Protein AF-0000000082584824 (afdb_homodimer)

Organism: NCBI:txid2716538

Foldseek 3Di:
DDDDDDFDADDDPHGQGGPVLLQQQVLCAVPVASQRSQVVVPHHSVVSVVNQVRNCVVVVHHQWDWADDDPVHIHIHGDPVNVVVSVVVVVVVVVVVVVVVVVCCVPPVD/DDDDDDFDADDDPHGQGGPVLLQQQVLCAVPVASQRSCVVVPHHSVVSVVNQVRNCVVVVHHQWDWADDDPVHIHIHGDPVNVVVSVVVVVVVVVVVVVVVVVCCVPPVD

Secondary structure (DSSP, 8-state):
--EEEEEEEEESSSEEE-HHHHHHHHHHHHHS-HHHHHHHTT--HHHHHHHHHHHHHHHTS--EEEE--STT--EEEE-HHHHHHHHHHHHHHHHHHHHHHHHHHHHH--/--EEEEEEEEESSSEEE-HHHHHHHHHHHHHS-HHHHHHHTT--HHHHHHHHHHHHHHHTS--EEEE--STT--EEEE-HHHHHHHHHHHHHHHHHHHHHHHHHHHHH--

Nearest PDB structures (foldseek):
  1b9m-assembly1_A  TM=8.641E-01  e=5.164E-06  Escherichia coli
  1o7l-assembly2_C  TM=8.681E-01  e=8.263E-05  Escherichia coli
  1b9m-assembly1_B  TM=8.322E-01  e=6.778E-05  Escherichia coli
  1o7l-assembly1_A  TM=8.209E-01  e=1.497E-04  Escherichia coli
  1b9n-assembly1_B  TM=7.858E-01  e=2.711E-04  Escherichia coli

Solvent-accessible surface area (backbone atoms only — not comparable to full-atom values): 11795 Å² total; per-residue (Å²): 115,84,36,83,46,71,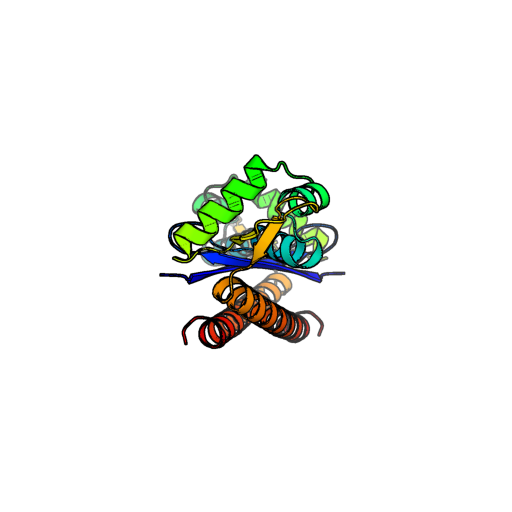48,66,34,34,26,54,101,47,88,38,46,37,64,66,57,50,50,41,53,52,30,15,63,74,63,40,18,54,59,58,22,18,52,75,70,70,44,48,53,67,57,46,48,49,53,49,51,51,27,16,61,69,72,68,49,66,42,64,41,80,37,85,32,72,94,82,46,60,34,30,37,64,30,73,67,33,50,53,47,51,51,40,50,51,53,41,50,53,51,39,50,51,49,44,51,52,43,44,45,68,62,67,62,110,115,83,37,84,45,70,50,66,33,34,25,52,100,46,86,40,45,38,66,65,58,50,51,41,52,52,29,15,65,74,64,39,19,55,58,58,22,18,53,77,71,71,43,49,52,66,58,46,49,50,52,49,50,53,28,16,62,67,73,69,49,65,41,64,42,78,37,84,33,72,95,81,49,59,34,30,40,64,27,72,66,33,51,52,47,52,52,40,49,51,53,39,49,53,51,40,52,53,49,44,51,52,43,45,45,67,62,68,62,108

InterPro domains:
  IPR000847 LysR, HTH, N-terminal domain [PF00126] (25-83)
  IPR036388 Winged helix-like DNA-binding domain superfamily [G3DSA:1.10.10.10] (1-110)
  IPR036390 Winged helix DNA-binding domain superfamily [SSF46785] (3-102)
  IPR051815 Molybdate-responsive transcriptional regulator [PTHR30432] (2-102)

Sequence (220 aa):
MLKLKYKIWLQDDGRTFGKGVYNLLVGVKKKGSLSEAAKDMGMSYNKAHNLIKNAGKRLGFELLVSKSGGNKGGGSVLTEKAEDFIKNYDEFLQECDKCLQNAFLKYFKNMLKLKYKIWLQDDGRTFGKGVYNLLVGVKKKGSLSEAAKDMGMSYNKAHNLIKNAGKRLGFELLVSKSGGNKGGGSVLTEKAEDFIKNYDEFLQECDKCLQNAFLKYFKN

Radius of gyration: 22.64 Å; Cα contacts (8 Å, |Δi|>4): 299; chains: 2; bounding box: 35×72×51 Å

pLDDT: mean 91.95, std 9.44, range [56.66, 98.06]

Structure (mmCIF, N/CA/C/O backbone):
data_AF-0000000082584824-model_v1
#
loop_
_entity.id
_entity.type
_entity.pdbx_description
1 polymer 'LysR family transcriptional regulator'
#
loop_
_atom_site.group_PDB
_atom_site.id
_atom_site.type_symbol
_atom_site.label_atom_id
_atom_site.label_alt_id
_atom_site.label_comp_id
_atom_site.label_asym_id
_atom_site.label_entity_id
_atom_site.label_seq_id
_atom_site.pdbx_PDB_ins_code
_atom_site.Cartn_x
_atom_site.Cartn_y
_atom_site.Cartn_z
_atom_site.occupancy
_atom_site.B_iso_or_equiv
_atom_site.auth_seq_id
_atom_site.auth_comp_id
_atom_site.auth_asym_id
_atom_site.auth_atom_id
_atom_site.pdbx_PDB_model_num
ATOM 1 N N . MET A 1 1 ? -7.141 15.469 -10.234 1 77.62 1 MET A N 1
ATOM 2 C CA . MET A 1 1 ? -8.078 15 -9.227 1 77.62 1 MET A CA 1
ATOM 3 C C . MET A 1 1 ? -7.422 13.984 -8.297 1 77.62 1 MET A C 1
ATOM 5 O O . MET A 1 1 ? -6.586 13.188 -8.742 1 77.62 1 MET A O 1
ATOM 9 N N . LEU A 1 2 ? -7.66 14.094 -6.906 1 84.69 2 LEU A N 1
ATOM 10 C CA . LEU A 1 2 ? -7.051 13.227 -5.91 1 84.69 2 LEU A CA 1
ATOM 11 C C . LEU A 1 2 ? -7.59 11.805 -6.031 1 84.69 2 LEU A C 1
ATOM 13 O O . LEU A 1 2 ? -8.797 11.602 -6.148 1 84.69 2 LEU A O 1
ATOM 17 N N . LYS A 1 3 ? -6.691 10.93 -6.254 1 90.5 3 LYS A N 1
ATOM 18 C CA . LYS A 1 3 ? -7.055 9.523 -6.34 1 90.5 3 LYS A CA 1
ATOM 19 C C . LYS A 1 3 ? -6.359 8.711 -5.25 1 90.5 3 LYS A C 1
ATOM 21 O O . LYS A 1 3 ? -5.371 9.156 -4.668 1 90.5 3 LYS A O 1
ATOM 26 N N . LEU A 1 4 ? -6.926 7.574 -4.969 1 93.19 4 LEU A N 1
ATOM 27 C CA . LEU A 1 4 ? -6.359 6.66 -3.98 1 93.19 4 LEU A CA 1
ATOM 28 C C . LEU A 1 4 ? -5.418 5.66 -4.645 1 93.19 4 LEU A C 1
ATOM 30 O O . LEU A 1 4 ? -5.75 5.082 -5.68 1 93.19 4 LEU A O 1
ATOM 34 N N . LYS A 1 5 ? -4.305 5.582 -4.168 1 94.25 5 LYS A N 1
ATOM 35 C CA . LYS A 1 5 ? -3.373 4.523 -4.551 1 94.25 5 LYS A CA 1
ATOM 36 C C . LYS A 1 5 ? -2.973 3.68 -3.342 1 94.25 5 LYS A C 1
ATOM 38 O O . LYS A 1 5 ? -2.998 4.16 -2.207 1 94.25 5 LYS A O 1
ATOM 43 N N . TYR A 1 6 ? -2.715 2.418 -3.676 1 95.19 6 TYR A N 1
ATOM 44 C CA . TYR A 1 6 ? -2.332 1.559 -2.561 1 95.19 6 TYR A CA 1
ATOM 45 C C . TYR A 1 6 ? -1.519 0.365 -3.047 1 95.19 6 TYR A C 1
ATOM 47 O O . TYR A 1 6 ? -1.584 -0.002 -4.223 1 95.19 6 TYR A O 1
ATOM 55 N N . LYS A 1 7 ? -0.752 -0.183 -2.184 1 94.81 7 LYS A N 1
ATOM 56 C CA . LYS A 1 7 ? -0.043 -1.445 -2.375 1 94.81 7 LYS A CA 1
ATOM 57 C C . LYS A 1 7 ? -0.294 -2.396 -1.208 1 94.81 7 LYS A C 1
ATOM 59 O O . LYS A 1 7 ? -0.287 -1.981 -0.048 1 94.81 7 LYS A O 1
ATOM 64 N N . ILE A 1 8 ? -0.531 -3.689 -1.552 1 95.38 8 ILE A N 1
ATOM 65 C CA . ILE A 1 8 ? -0.797 -4.715 -0.548 1 95.38 8 ILE A CA 1
ATOM 66 C C . ILE A 1 8 ? 0.092 -5.93 -0.804 1 95.38 8 ILE A C 1
ATOM 68 O O . ILE A 1 8 ? 0.233 -6.375 -1.945 1 95.38 8 ILE A O 1
ATOM 72 N N . TRP A 1 9 ? 0.661 -6.484 0.248 1 93.88 9 TRP A N 1
ATOM 73 C CA . TRP A 1 9 ? 1.457 -7.699 0.127 1 93.88 9 TRP A CA 1
ATOM 74 C C . TRP A 1 9 ? 1.393 -8.523 1.408 1 93.88 9 TRP A C 1
ATOM 76 O O . TRP A 1 9 ? 0.939 -8.031 2.445 1 93.88 9 TRP A O 1
ATOM 86 N N . LEU A 1 10 ? 1.661 -9.727 1.246 1 94.12 10 LEU A N 1
ATOM 87 C CA . LEU A 1 10 ? 1.75 -10.609 2.402 1 94.12 10 LEU A CA 1
ATOM 88 C C . LEU A 1 10 ? 3.193 -10.742 2.875 1 94.12 10 LEU A C 1
ATOM 90 O O . LEU A 1 10 ? 4.109 -10.844 2.057 1 94.12 10 LEU A O 1
ATOM 94 N N . GLN A 1 11 ? 3.303 -10.727 4.258 1 90.81 11 GLN A N 1
ATOM 95 C CA . GLN A 1 11 ? 4.664 -10.688 4.777 1 90.81 11 GLN A CA 1
ATOM 96 C C . GLN A 1 11 ? 4.852 -11.703 5.906 1 90.81 11 GLN A C 1
ATOM 98 O O . GLN A 1 11 ? 3.992 -11.828 6.781 1 90.81 11 GLN A O 1
ATOM 103 N N . ASP A 1 12 ? 5.898 -12.383 5.832 1 85 12 ASP A N 1
ATOM 104 C CA . ASP A 1 12 ? 6.391 -13.141 6.977 1 85 12 ASP A CA 1
ATOM 105 C C . ASP A 1 12 ? 7.555 -12.422 7.656 1 85 12 ASP A C 1
ATOM 107 O O . ASP A 1 12 ? 7.391 -11.312 8.172 1 85 12 ASP A O 1
ATOM 111 N N . ASP A 1 13 ? 8.836 -12.859 7.484 1 80.38 13 ASP A N 1
ATOM 112 C CA . ASP A 1 13 ? 10.008 -12.133 7.961 1 80.38 13 ASP A CA 1
ATOM 113 C C . ASP A 1 13 ? 10.508 -11.148 6.91 1 80.38 13 ASP A C 1
ATOM 115 O O . ASP A 1 13 ? 11.414 -10.352 7.18 1 80.38 13 ASP A O 1
ATOM 119 N N . GLY A 1 14 ? 9.891 -11.148 5.797 1 79.75 14 GLY A N 1
ATOM 120 C CA . GLY A 1 14 ? 10.094 -10.328 4.613 1 79.75 14 GLY A CA 1
ATOM 121 C C . GLY A 1 14 ? 8.938 -10.391 3.639 1 79.75 14 GLY A C 1
ATOM 122 O O . GLY A 1 14 ? 7.965 -11.117 3.863 1 79.75 14 GLY A O 1
ATOM 123 N N . ARG A 1 15 ? 9.008 -9.641 2.607 1 79.94 15 ARG A N 1
ATOM 124 C CA . ARG A 1 15 ? 7.945 -9.695 1.612 1 79.94 15 ARG A CA 1
ATOM 125 C C . ARG A 1 15 ? 7.828 -11.102 1.019 1 79.94 15 ARG A C 1
ATOM 127 O O . ARG A 1 15 ? 8.797 -11.633 0.472 1 79.94 15 ARG A O 1
ATOM 134 N N . THR A 1 16 ? 6.801 -11.641 1.254 1 88.81 16 THR A N 1
ATOM 135 C CA . THR A 1 16 ? 6.633 -13.039 0.885 1 88.81 16 THR A CA 1
ATOM 136 C C . THR A 1 16 ? 5.863 -13.164 -0.426 1 88.81 16 THR A C 1
ATOM 138 O O . THR A 1 16 ? 6.242 -13.945 -1.305 1 88.81 16 THR A O 1
ATOM 141 N N . PHE A 1 17 ? 4.82 -12.406 -0.543 1 93.81 17 PHE A N 1
ATOM 142 C CA . PHE A 1 17 ? 3.939 -12.57 -1.691 1 93.81 17 PHE A CA 1
ATOM 143 C C . PHE A 1 17 ? 3.242 -11.266 -2.035 1 93.81 17 PHE A C 1
ATOM 145 O O . PHE A 1 17 ? 2.383 -10.797 -1.284 1 93.81 17 PHE A O 1
ATOM 152 N N . G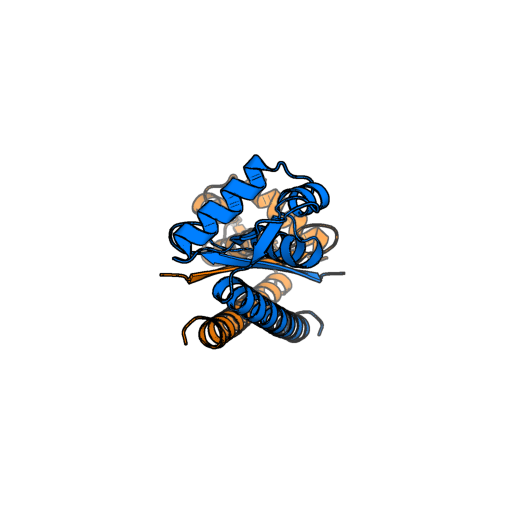LY A 1 18 ? 3.559 -10.727 -3.104 1 94.44 18 GLY A N 1
ATOM 153 C CA . GLY A 1 18 ? 2.963 -9.492 -3.582 1 94.44 18 GLY A CA 1
ATOM 154 C C . GLY A 1 18 ? 2.512 -9.562 -5.027 1 94.44 18 GLY A C 1
ATOM 155 O O . GLY A 1 18 ? 2.248 -10.648 -5.547 1 94.44 18 GLY A O 1
ATOM 156 N N . LYS A 1 19 ? 2.354 -8.445 -5.664 1 94.38 19 LYS A N 1
ATOM 157 C CA . LYS A 1 19 ? 1.843 -8.367 -7.031 1 94.38 19 LYS A CA 1
ATOM 158 C C . LYS A 1 19 ? 2.805 -9.023 -8.016 1 94.38 19 LYS A C 1
ATOM 160 O O . LYS A 1 19 ? 2.375 -9.617 -9.008 1 94.38 19 LYS A O 1
ATOM 165 N N . GLY A 1 20 ? 4.09 -8.914 -7.672 1 95.94 20 GLY A N 1
ATOM 166 C CA . GLY A 1 20 ? 5.082 -9.492 -8.562 1 95.94 20 GLY A CA 1
ATOM 167 C C . GLY A 1 20 ? 4.988 -11 -8.672 1 95.94 20 GLY A C 1
ATOM 168 O O . GLY A 1 20 ? 4.922 -11.547 -9.781 1 95.94 20 GLY A O 1
ATOM 169 N N . VAL A 1 21 ? 5.016 -11.594 -7.586 1 97.06 21 VAL A N 1
ATOM 170 C CA . VAL A 1 21 ? 4.918 -13.055 -7.559 1 97.06 21 VAL A CA 1
ATOM 171 C C . VAL A 1 21 ? 3.566 -13.492 -8.117 1 97.06 21 VAL A C 1
ATOM 173 O O . VAL A 1 21 ? 3.486 -14.445 -8.891 1 97.06 21 VAL A O 1
ATOM 176 N N . TYR A 1 22 ? 2.559 -12.812 -7.711 1 97.56 22 TYR A N 1
ATOM 177 C CA . TYR A 1 22 ? 1.221 -13.102 -8.211 1 97.56 22 TYR A CA 1
ATOM 178 C C . TYR A 1 22 ? 1.184 -13.039 -9.734 1 97.56 22 TYR A C 1
ATOM 180 O O . TYR A 1 22 ? 0.714 -13.969 -10.391 1 97.56 22 TYR A O 1
ATOM 188 N N . ASN A 1 23 ? 1.718 -11.969 -10.312 1 97.56 23 ASN A N 1
ATOM 189 C CA . ASN A 1 23 ? 1.709 -11.781 -11.758 1 97.56 23 ASN A CA 1
ATOM 190 C C . ASN A 1 23 ? 2.52 -12.859 -12.469 1 97.56 23 ASN A C 1
ATOM 192 O O . ASN A 1 23 ? 2.152 -13.305 -13.555 1 97.56 23 ASN A O 1
ATOM 196 N N . LEU A 1 24 ? 3.535 -13.211 -11.805 1 97.62 24 LEU A N 1
ATOM 197 C CA . LEU A 1 24 ? 4.363 -14.266 -12.375 1 97.62 24 LEU A CA 1
ATOM 198 C C . LEU A 1 24 ? 3.602 -15.578 -12.438 1 97.62 24 LEU A C 1
ATOM 200 O O . LEU A 1 24 ? 3.611 -16.266 -13.469 1 97.62 24 LEU A O 1
ATOM 204 N N . LEU A 1 25 ? 2.961 -15.914 -11.383 1 98.06 25 LEU A N 1
ATOM 205 C CA . LEU A 1 25 ? 2.199 -17.156 -11.328 1 98.06 25 LEU A CA 1
ATOM 206 C C . LEU A 1 25 ? 1.053 -17.141 -12.328 1 98.06 25 LEU A C 1
ATOM 208 O O . LEU A 1 25 ? 0.797 -18.141 -13.008 1 98.06 25 LEU A O 1
ATOM 212 N N . VAL A 1 26 ? 0.417 -16.062 -12.461 1 97.81 26 VAL A N 1
ATOM 213 C CA . VAL A 1 26 ? -0.656 -15.914 -13.438 1 97.81 26 VAL A CA 1
ATOM 214 C C . VAL A 1 26 ? -0.093 -16.078 -14.852 1 97.81 26 VAL A C 1
ATOM 216 O O . VAL A 1 26 ? -0.706 -16.719 -15.703 1 97.81 26 VAL A O 1
ATOM 219 N N . GLY A 1 27 ? 1.067 -15.461 -15.062 1 97.44 27 GLY A N 1
ATOM 220 C CA . GLY A 1 27 ? 1.74 -15.602 -16.344 1 97.44 27 GLY A CA 1
ATOM 221 C C . GLY A 1 27 ? 2.074 -17.047 -16.688 1 97.44 27 GLY A C 1
ATOM 222 O O . GLY A 1 27 ? 1.888 -17.469 -17.828 1 97.44 27 GLY A O 1
ATOM 223 N N . VAL A 1 28 ? 2.551 -17.75 -15.727 1 97.19 28 VAL A N 1
ATOM 224 C CA . VAL A 1 28 ? 2.881 -19.156 -15.938 1 97.19 28 VAL A CA 1
ATOM 225 C C . VAL A 1 28 ? 1.612 -19.938 -16.266 1 97.19 28 VAL A C 1
ATOM 227 O O . VAL A 1 28 ? 1.622 -20.797 -17.156 1 97.19 28 VAL A O 1
ATOM 230 N N . LYS A 1 29 ? 0.615 -19.609 -15.531 1 95.69 29 LYS A N 1
ATOM 231 C CA . LYS A 1 29 ? -0.659 -20.281 -15.789 1 95.69 29 LYS A CA 1
ATOM 232 C C . LYS A 1 29 ? -1.125 -20.047 -17.219 1 95.69 29 LYS A C 1
ATOM 234 O O . LYS A 1 29 ? -1.626 -20.969 -17.875 1 95.69 29 LYS A O 1
ATOM 239 N N . LYS A 1 30 ? -0.938 -18.922 -17.734 1 95.56 30 LYS A N 1
ATOM 240 C CA . LYS A 1 30 ? -1.393 -18.516 -19.062 1 95.56 30 LYS A CA 1
ATOM 241 C C . LYS A 1 30 ? -0.459 -19.047 -20.141 1 95.56 30 LYS A C 1
ATOM 243 O O . LYS A 1 30 ? -0.915 -19.5 -21.188 1 95.56 30 LYS A O 1
ATOM 248 N N . LYS A 1 31 ? 0.87 -19.016 -19.859 1 94.44 31 LYS A N 1
ATOM 249 C CA . LYS A 1 31 ? 1.863 -19.281 -20.891 1 94.44 31 LYS A CA 1
ATOM 250 C C . LYS A 1 31 ? 2.369 -20.719 -20.812 1 94.44 31 LYS A C 1
ATOM 252 O O . LYS A 1 31 ? 2.973 -21.219 -21.766 1 94.44 31 LYS A O 1
ATOM 257 N N . GLY A 1 32 ? 2.24 -21.297 -19.719 1 92.5 32 GLY A N 1
ATOM 258 C CA . GLY A 1 32 ? 2.705 -22.656 -19.516 1 92.5 32 GLY A CA 1
ATOM 259 C C . GLY A 1 32 ? 4.211 -22.766 -19.344 1 92.5 32 GLY A C 1
ATOM 260 O O . GLY A 1 32 ? 4.785 -23.844 -19.469 1 92.5 32 GLY A O 1
ATOM 261 N N . SER A 1 33 ? 4.816 -21.594 -19.141 1 93.94 33 SER A N 1
ATOM 262 C CA . SER A 1 33 ? 6.27 -21.547 -19.062 1 93.94 33 SER A CA 1
ATOM 263 C C . SER A 1 33 ? 6.73 -20.391 -18.172 1 93.94 33 SER A C 1
ATOM 265 O O . SER A 1 33 ? 6.285 -19.266 -18.344 1 93.94 33 SER A O 1
ATOM 267 N N . LEU A 1 34 ? 7.633 -20.75 -17.203 1 95.81 34 LEU A N 1
ATOM 268 C CA . LEU A 1 34 ? 8.203 -19.703 -16.359 1 95.81 34 LEU A CA 1
ATOM 269 C C . LEU A 1 34 ? 9.039 -18.734 -17.188 1 95.81 34 LEU A C 1
ATOM 271 O O . LEU A 1 34 ? 9.016 -17.531 -16.953 1 95.81 34 LEU A O 1
ATOM 275 N N . SER A 1 35 ? 9.734 -19.312 -18.172 1 95.12 35 SER A N 1
ATOM 276 C CA . SER A 1 35 ? 10.578 -18.484 -19.031 1 95.12 35 SER A CA 1
ATOM 277 C C . SER A 1 35 ? 9.758 -17.469 -19.812 1 95.12 35 SER A C 1
ATOM 279 O O . SER A 1 35 ? 10.117 -16.297 -19.875 1 95.12 35 SER A O 1
ATOM 281 N N . GLU A 1 36 ? 8.711 -17.891 -20.297 1 95.88 36 GLU A N 1
ATOM 282 C CA . GLU A 1 36 ? 7.852 -17 -21.078 1 95.88 36 GLU A CA 1
ATOM 283 C C . GLU A 1 36 ? 7.172 -15.961 -20.172 1 95.88 36 GLU A C 1
ATOM 285 O O . GLU A 1 36 ? 7.031 -14.797 -20.562 1 95.88 36 GLU A O 1
ATOM 290 N N . ALA A 1 37 ? 6.746 -16.391 -19.016 1 97.38 37 ALA A N 1
ATOM 291 C CA . ALA A 1 37 ? 6.145 -15.469 -18.062 1 97.38 37 ALA A CA 1
ATOM 292 C C . ALA A 1 37 ? 7.133 -14.383 -17.641 1 97.38 37 ALA A C 1
ATOM 294 O O . ALA A 1 37 ? 6.777 -13.203 -17.578 1 97.38 37 ALA A O 1
ATOM 295 N N . ALA A 1 38 ? 8.32 -14.758 -17.375 1 97.69 38 ALA A N 1
ATOM 296 C CA . ALA A 1 38 ? 9.375 -13.828 -17 1 97.69 38 ALA A CA 1
ATOM 297 C C . ALA A 1 38 ? 9.625 -12.805 -18.109 1 97.69 38 ALA A C 1
ATOM 299 O O . ALA A 1 38 ? 9.688 -11.602 -17.844 1 97.69 38 ALA A O 1
ATOM 300 N N . LYS A 1 39 ? 9.664 -13.266 -19.312 1 97.31 39 LYS A N 1
ATOM 301 C CA . LYS A 1 39 ? 9.883 -12.406 -20.469 1 97.31 39 LYS A CA 1
ATOM 302 C C . LYS A 1 39 ? 8.773 -11.375 -20.609 1 97.31 39 LYS A C 1
ATOM 304 O O . LYS A 1 39 ? 9.039 -10.195 -20.859 1 97.31 39 LYS A O 1
ATOM 309 N N . ASP A 1 40 ? 7.609 -11.844 -20.453 1 96.75 40 ASP A N 1
ATOM 310 C CA . ASP A 1 40 ? 6.453 -10.961 -20.578 1 96.75 40 ASP A CA 1
ATOM 311 C C . ASP A 1 40 ? 6.504 -9.844 -19.531 1 96.75 40 ASP A C 1
ATOM 313 O O . ASP A 1 40 ? 6.004 -8.742 -19.781 1 96.75 40 ASP A O 1
ATOM 317 N N . MET A 1 41 ? 7.113 -10.109 -18.406 1 97.38 41 MET A N 1
ATOM 318 C CA . MET A 1 41 ? 7.199 -9.125 -17.328 1 97.38 41 MET A CA 1
ATOM 319 C C . MET A 1 41 ? 8.516 -8.359 -17.391 1 97.38 41 MET A C 1
ATOM 321 O O . MET A 1 41 ? 8.812 -7.547 -16.516 1 97.38 41 MET A O 1
ATOM 325 N N . GLY A 1 42 ? 9.32 -8.68 -18.219 1 97.69 42 GLY A N 1
ATOM 326 C CA . GLY A 1 42 ? 10.57 -7.961 -18.422 1 97.69 42 GLY A CA 1
ATOM 327 C C . GLY A 1 42 ? 11.641 -8.344 -17.422 1 97.69 42 GLY A C 1
ATOM 328 O O . GLY A 1 42 ? 12.461 -7.504 -17.031 1 97.69 42 GLY A O 1
ATOM 329 N N . MET A 1 43 ? 11.633 -9.523 -16.969 1 97.31 43 MET A N 1
ATOM 330 C CA . MET A 1 43 ? 12.664 -9.969 -16.031 1 97.31 43 MET A CA 1
ATOM 331 C C . MET A 1 43 ? 13.359 -11.219 -16.531 1 97.31 43 MET A C 1
ATOM 333 O O . MET A 1 43 ? 12.859 -11.898 -17.438 1 97.31 43 MET A O 1
ATOM 337 N N . SER A 1 44 ? 14.461 -11.453 -15.938 1 97.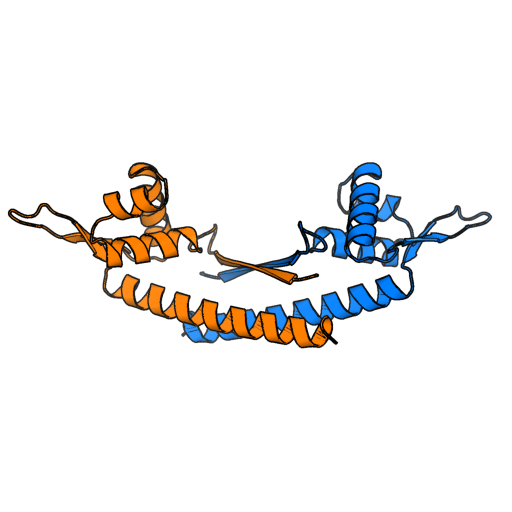88 44 SER A N 1
ATOM 338 C CA . SER A 1 44 ? 15.227 -12.641 -16.297 1 97.88 44 SER A CA 1
ATOM 339 C C . SER A 1 44 ? 14.625 -13.898 -15.695 1 97.88 44 SER A C 1
ATOM 341 O O . SER A 1 44 ? 13.914 -13.836 -14.695 1 97.88 44 SER A O 1
ATOM 343 N N . TYR A 1 45 ? 14.984 -15.023 -16.375 1 97 45 TYR A N 1
ATOM 344 C CA . TYR A 1 45 ? 14.562 -16.297 -15.828 1 97 45 TYR A CA 1
ATOM 345 C C . TYR A 1 45 ? 15.086 -16.484 -14.406 1 97 45 TYR A C 1
ATOM 347 O O . TYR A 1 45 ? 14.367 -16.953 -13.523 1 97 45 TYR A O 1
ATOM 355 N N . ASN A 1 46 ? 16.344 -16.125 -14.211 1 97.75 46 ASN A N 1
ATOM 356 C CA . ASN A 1 46 ? 16.953 -16.281 -12.898 1 97.75 46 ASN A CA 1
ATOM 357 C C . ASN A 1 46 ? 16.203 -15.5 -11.828 1 97.75 46 ASN A C 1
ATOM 359 O O . ASN A 1 46 ? 15.93 -16.016 -10.742 1 97.75 46 ASN A O 1
ATOM 363 N N . LYS A 1 47 ? 15.898 -14.281 -12.148 1 97.69 47 LYS A N 1
ATOM 364 C CA . LYS A 1 47 ? 15.141 -13.461 -11.211 1 97.69 47 LYS A CA 1
ATOM 365 C C . LYS A 1 47 ? 13.773 -14.07 -10.914 1 97.69 47 LYS A C 1
ATOM 367 O O . LYS A 1 47 ? 13.367 -14.18 -9.758 1 97.69 47 LYS A O 1
ATOM 372 N N . ALA A 1 48 ? 13.117 -14.445 -11.945 1 97.62 48 ALA A N 1
ATOM 373 C CA . ALA A 1 48 ? 11.805 -15.07 -11.797 1 97.62 48 ALA A CA 1
ATOM 374 C C . ALA A 1 48 ? 11.898 -16.359 -10.977 1 97.62 48 ALA A C 1
ATOM 376 O O . ALA A 1 48 ? 11.078 -16.578 -10.078 1 97.62 48 ALA A O 1
ATOM 377 N N . HIS A 1 49 ? 12.82 -17.125 -11.328 1 96.75 49 HIS A N 1
ATOM 378 C CA . HIS A 1 49 ? 13.016 -18.406 -10.641 1 96.75 49 HIS A CA 1
ATOM 379 C C . HIS A 1 49 ? 13.281 -18.188 -9.156 1 96.75 49 HIS A C 1
ATOM 381 O O . HIS A 1 49 ? 12.664 -18.844 -8.305 1 96.75 49 HIS A O 1
ATOM 387 N N . ASN A 1 50 ? 14.141 -17.266 -8.875 1 97 50 ASN A N 1
ATOM 388 C CA . ASN A 1 50 ? 14.453 -16.969 -7.484 1 97 50 ASN A CA 1
ATOM 389 C C . ASN A 1 50 ? 13.242 -16.422 -6.738 1 97 50 ASN A C 1
ATOM 391 O O . ASN A 1 50 ? 13.016 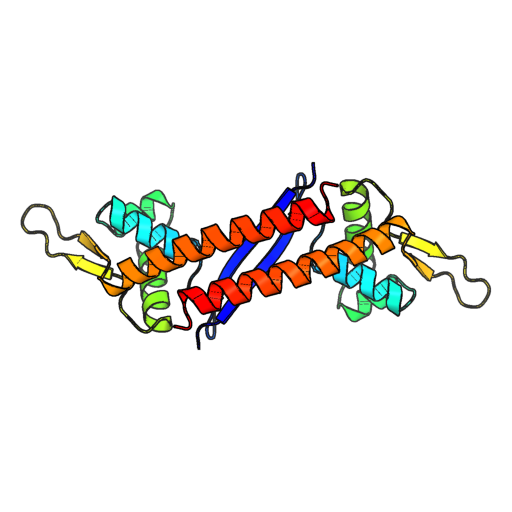-16.766 -5.574 1 97 50 ASN A O 1
ATOM 395 N N . LEU A 1 51 ? 12.516 -15.594 -7.398 1 96.19 51 LEU A N 1
ATOM 396 C CA . LEU A 1 51 ? 11.312 -15.023 -6.793 1 96.19 51 LEU A CA 1
ATOM 397 C C . LEU A 1 51 ? 10.328 -16.125 -6.414 1 96.19 51 LEU A C 1
ATOM 399 O O . LEU A 1 51 ? 9.812 -16.141 -5.293 1 96.19 51 LEU A O 1
ATOM 403 N N . ILE A 1 52 ? 10.125 -17.016 -7.305 1 96.81 52 ILE A N 1
ATOM 404 C CA . ILE A 1 52 ? 9.164 -18.094 -7.105 1 96.81 52 ILE A CA 1
ATOM 405 C C . ILE A 1 52 ? 9.664 -19.031 -6.012 1 96.81 52 ILE A C 1
ATOM 407 O O . ILE A 1 52 ? 8.898 -19.422 -5.129 1 96.81 52 ILE A O 1
ATOM 411 N N . LYS A 1 53 ? 10.875 -19.359 -6.137 1 96.12 53 LYS A N 1
ATOM 412 C CA . LYS A 1 53 ? 11.461 -20.266 -5.16 1 96.12 53 LYS A CA 1
ATOM 413 C C . LYS A 1 53 ? 11.391 -19.688 -3.752 1 96.12 53 LYS A C 1
ATOM 415 O O . LYS A 1 53 ? 10.984 -20.359 -2.811 1 96.12 53 LYS A O 1
ATOM 420 N N . ASN A 1 54 ? 11.797 -18.469 -3.639 1 95.31 54 ASN A N 1
ATOM 421 C CA . ASN A 1 54 ? 11.781 -17.812 -2.336 1 95.31 54 ASN A CA 1
ATOM 422 C C . ASN A 1 54 ? 10.367 -17.688 -1.791 1 95.31 54 ASN A C 1
ATOM 424 O O . ASN A 1 54 ? 10.133 -17.875 -0.597 1 95.31 54 ASN A O 1
ATOM 428 N N . ALA A 1 55 ? 9.445 -17.312 -2.59 1 95.81 55 ALA A N 1
ATOM 429 C CA . ALA A 1 55 ? 8.047 -17.203 -2.176 1 95.81 55 ALA A CA 1
ATOM 430 C C . ALA A 1 55 ? 7.512 -18.547 -1.683 1 95.81 55 ALA A C 1
ATOM 432 O O . ALA A 1 55 ? 6.848 -18.609 -0.646 1 95.81 55 ALA A O 1
ATOM 433 N N . GLY A 1 56 ? 7.777 -19.609 -2.494 1 95.94 56 GLY A N 1
ATOM 434 C CA . GLY A 1 56 ? 7.344 -20.938 -2.086 1 95.94 56 GLY A CA 1
ATOM 435 C C . GLY A 1 56 ? 7.914 -21.359 -0.746 1 95.94 56 GLY A C 1
ATOM 436 O O . GLY A 1 56 ? 7.199 -21.922 0.091 1 95.94 56 GLY A O 1
ATOM 437 N N . LYS A 1 57 ? 9.18 -21.109 -0.57 1 94.31 57 LYS A N 1
ATOM 438 C CA . LYS A 1 57 ? 9.844 -21.438 0.691 1 94.31 57 LYS A CA 1
ATOM 439 C C . LYS A 1 57 ? 9.18 -20.719 1.859 1 94.31 57 LYS A C 1
ATOM 441 O O . LYS A 1 57 ? 8.93 -21.312 2.906 1 94.31 57 LYS A O 1
ATOM 446 N N . ARG A 1 58 ? 8.883 -19.516 1.678 1 93.25 58 ARG A N 1
ATOM 447 C CA . ARG A 1 58 ? 8.312 -18.703 2.742 1 93.25 58 ARG A CA 1
ATOM 448 C C . ARG A 1 58 ? 6.855 -19.078 3.004 1 93.25 58 ARG A C 1
ATOM 450 O O . ARG A 1 58 ? 6.391 -19.031 4.145 1 93.25 58 ARG A O 1
ATOM 457 N N . LEU A 1 59 ? 6.148 -19.438 2.008 1 93.31 59 LEU A N 1
ATOM 458 C CA . LEU A 1 59 ? 4.758 -19.859 2.139 1 93.31 59 LEU A CA 1
ATOM 459 C C . LEU A 1 59 ? 4.664 -21.281 2.697 1 93.31 59 LEU A C 1
ATOM 461 O O . LEU A 1 59 ? 3.641 -21.656 3.266 1 93.31 59 LEU A O 1
ATOM 465 N N . GLY A 1 60 ? 5.656 -22.016 2.422 1 93.62 60 GLY A N 1
ATOM 466 C CA . GLY A 1 60 ? 5.707 -23.359 2.973 1 93.62 60 GLY A CA 1
ATOM 467 C C . GLY A 1 60 ? 5.223 -24.406 2 1 93.62 60 GLY A C 1
ATOM 468 O O . GLY A 1 60 ? 4.863 -25.516 2.41 1 93.62 60 GLY A O 1
ATOM 469 N N . PHE A 1 61 ? 5.07 -24.125 0.765 1 95.56 61 PHE A N 1
ATOM 470 C CA . PHE A 1 61 ? 4.68 -25.094 -0.244 1 95.56 61 PHE A CA 1
ATOM 471 C C . PHE A 1 61 ? 5.215 -24.703 -1.616 1 95.56 61 PHE A C 1
ATOM 473 O O . PHE A 1 61 ? 5.516 -23.531 -1.856 1 95.56 61 PHE A O 1
ATOM 480 N N . GLU A 1 62 ? 5.355 -25.594 -2.549 1 96.44 62 GLU A N 1
ATOM 481 C CA . GLU A 1 62 ? 5.855 -25.344 -3.896 1 96.44 62 GLU A CA 1
ATOM 482 C C . GLU A 1 62 ? 4.805 -24.641 -4.75 1 96.44 62 GLU A C 1
ATOM 484 O O . GLU A 1 62 ? 3.643 -25.047 -4.77 1 96.44 62 GLU A O 1
ATOM 489 N N . LEU A 1 63 ? 5.312 -23.688 -5.461 1 97.62 63 LEU A N 1
ATOM 490 C CA . LEU A 1 63 ? 4.391 -22.906 -6.277 1 97.62 63 LEU A CA 1
ATOM 491 C C . LEU A 1 63 ? 4.305 -23.469 -7.691 1 97.62 63 LEU A C 1
ATOM 493 O O . LEU A 1 63 ? 3.232 -23.469 -8.297 1 97.62 63 LEU A O 1
ATOM 497 N N . LEU A 1 64 ? 5.457 -23.984 -8.133 1 97.44 64 LEU A N 1
ATOM 498 C CA . LEU A 1 64 ? 5.527 -24.484 -9.492 1 97.44 64 LEU A CA 1
ATOM 499 C C . LEU A 1 64 ? 6.129 -25.891 -9.523 1 97.44 64 LEU A C 1
ATOM 501 O O . LEU A 1 64 ? 6.922 -26.25 -8.648 1 97.44 64 LEU A O 1
ATOM 505 N N . VAL A 1 65 ? 5.695 -26.656 -10.539 1 94 65 VAL A N 1
ATOM 506 C CA . VAL A 1 65 ? 6.324 -27.938 -10.836 1 94 65 VAL A CA 1
ATOM 507 C C . VAL A 1 65 ? 6.625 -28.031 -12.328 1 94 65 VAL A C 1
ATOM 509 O O . VAL A 1 65 ? 5.984 -27.375 -13.141 1 94 65 VAL A O 1
ATOM 512 N N . SER A 1 66 ? 7.66 -28.812 -12.539 1 87.88 66 SER A N 1
ATOM 513 C CA . SER A 1 66 ? 8.039 -29.031 -13.93 1 87.88 66 SER A CA 1
ATOM 514 C C . SER A 1 66 ? 7.082 -30 -14.609 1 87.88 66 SER A C 1
ATOM 516 O O . SER A 1 66 ? 6.625 -30.969 -14 1 87.88 66 SER A O 1
ATOM 518 N N . LYS A 1 67 ? 6.613 -29.594 -15.703 1 80.31 67 LYS A N 1
ATOM 519 C CA . LYS A 1 67 ? 5.832 -30.516 -16.531 1 80.31 67 LYS A CA 1
ATOM 520 C C . LYS A 1 67 ? 6.664 -31.062 -17.688 1 80.31 67 LYS A C 1
ATOM 522 O O . LYS A 1 67 ? 7.336 -30.297 -18.391 1 80.31 67 LYS A O 1
ATOM 527 N N . SER A 1 68 ? 6.898 -32.406 -17.609 1 72.69 68 SER A N 1
ATOM 528 C CA . SER A 1 68 ? 7.703 -33.094 -18.625 1 72.69 68 SER A CA 1
ATOM 529 C C . SER A 1 68 ? 7.07 -32.969 -20 1 72.69 68 SER A C 1
ATOM 531 O O . SER A 1 68 ? 5.871 -33.219 -20.172 1 72.69 68 SER A O 1
ATOM 533 N N . GLY A 1 69 ? 7.301 -32.031 -20.734 1 63.47 69 GLY A N 1
ATOM 534 C CA . GLY A 1 69 ? 6.73 -32.094 -22.062 1 63.47 69 GLY A CA 1
ATOM 535 C C . GLY A 1 69 ? 7.547 -32.906 -23.031 1 63.47 69 GLY A C 1
ATOM 536 O O . GLY A 1 69 ? 8.773 -32.969 -22.922 1 63.47 69 GLY A O 1
ATOM 537 N N . GLY A 1 70 ? 7.133 -34.094 -23.391 1 60.22 70 GLY A N 1
ATOM 538 C CA . GLY A 1 70 ? 7.703 -34.875 -24.484 1 60.22 70 GLY A CA 1
ATOM 539 C C . GLY A 1 70 ? 8.281 -34 -25.594 1 60.22 70 GLY A C 1
ATOM 540 O O . GLY A 1 70 ? 8.992 -33.031 -25.312 1 60.22 70 GLY A O 1
ATOM 541 N N . ASN A 1 71 ? 7.691 -34.062 -26.75 1 58.88 71 ASN A N 1
ATOM 542 C CA . ASN A 1 71 ? 8.117 -33.375 -27.953 1 58.88 71 ASN A CA 1
ATOM 543 C C . ASN A 1 71 ? 7.926 -31.875 -27.844 1 58.88 71 ASN A C 1
ATOM 545 O O . ASN A 1 71 ? 8.398 -31.125 -28.688 1 58.88 71 ASN A O 1
ATOM 549 N N . LYS A 1 72 ? 6.906 -31.391 -26.969 1 59.22 72 LYS A N 1
ATOM 550 C CA . LYS A 1 72 ? 6.566 -29.969 -26.984 1 59.22 72 LYS A CA 1
ATOM 551 C C . LYS A 1 72 ? 7.402 -29.203 -25.969 1 59.22 72 LYS A C 1
ATOM 553 O O . LYS A 1 72 ? 7.227 -27.984 -25.797 1 59.22 72 LYS A O 1
ATOM 558 N N . GLY A 1 73 ? 8.43 -29.781 -25.531 1 59.5 73 GLY A N 1
ATOM 559 C CA . GLY A 1 73 ? 9.328 -29.141 -24.578 1 59.5 73 GLY A CA 1
ATOM 560 C C . GLY A 1 73 ? 8.742 -29.016 -23.188 1 59.5 73 GLY A C 1
ATOM 561 O O . GLY A 1 73 ? 7.527 -29.141 -23.016 1 59.5 73 GLY A O 1
ATOM 562 N N . GLY A 1 74 ? 9.383 -29.375 -22.078 1 70.81 74 GLY A N 1
ATOM 563 C CA . GLY A 1 74 ? 9.016 -29.312 -20.672 1 70.81 74 GLY A CA 1
ATOM 564 C C . GLY A 1 74 ? 8.633 -27.922 -20.219 1 70.81 74 GLY A C 1
ATOM 565 O O . GLY A 1 74 ? 8.891 -26.938 -20.938 1 70.81 74 GLY A O 1
ATOM 566 N N . GLY A 1 75 ? 7.566 -27.641 -19.531 1 87 75 GLY A N 1
ATOM 567 C CA . GLY A 1 75 ? 7.148 -26.344 -19.016 1 87 75 GLY A CA 1
ATOM 568 C C . GLY A 1 75 ? 6.938 -26.328 -17.516 1 87 75 GLY A C 1
ATOM 569 O O . GLY A 1 75 ? 7.527 -27.141 -16.797 1 87 75 GLY A O 1
ATOM 570 N N . SER A 1 76 ? 6.535 -25.219 -17.047 1 92.81 76 SER A N 1
ATOM 571 C CA . SER A 1 76 ? 6.191 -25.062 -15.641 1 92.81 76 SER A CA 1
ATOM 572 C C . SER A 1 76 ? 4.688 -24.891 -15.453 1 92.81 76 SER A C 1
ATOM 574 O O . SER A 1 76 ? 4.035 -24.188 -16.25 1 92.81 76 SER A O 1
ATOM 576 N N . VAL A 1 77 ? 4.16 -25.609 -14.477 1 94.19 77 VAL A N 1
ATOM 577 C CA . VAL A 1 77 ? 2.746 -25.469 -14.156 1 94.19 77 VAL A CA 1
ATOM 578 C C . VAL A 1 77 ? 2.578 -25.219 -12.664 1 94.19 77 VAL A C 1
ATOM 580 O O . VAL A 1 77 ? 3.424 -25.625 -11.859 1 94.19 77 VAL A O 1
ATOM 583 N N . LEU A 1 78 ? 1.499 -24.547 -12.359 1 97.31 78 LEU A N 1
ATOM 584 C CA . LEU A 1 78 ? 1.202 -24.297 -10.953 1 97.31 78 LEU A CA 1
ATOM 585 C C . LEU A 1 78 ? 0.825 -25.594 -10.234 1 97.31 78 LEU A C 1
ATOM 5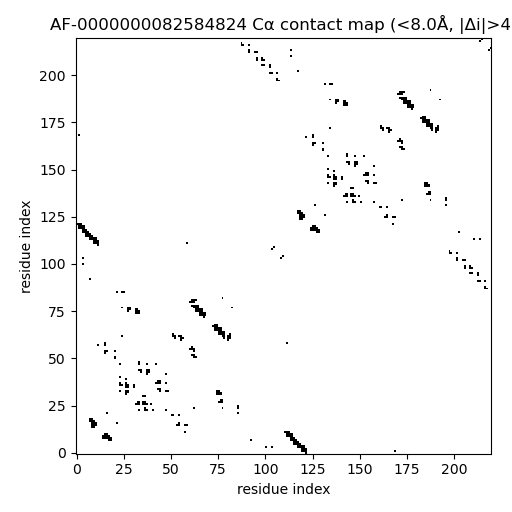87 O O . LEU A 1 78 ? 0.12 -26.438 -10.797 1 97.31 78 LEU A 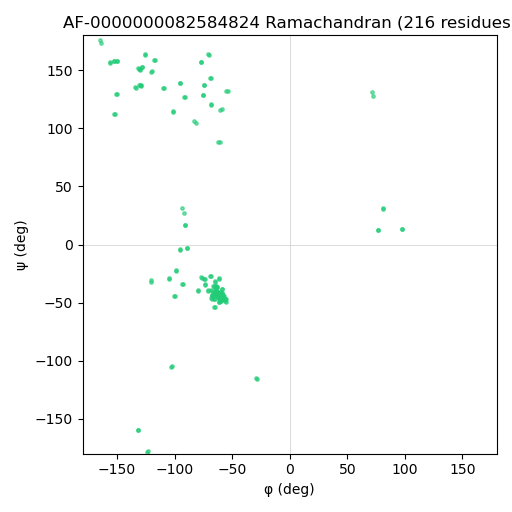O 1
ATOM 591 N N . THR A 1 79 ? 1.264 -25.688 -8.977 1 97.31 79 THR A N 1
ATOM 592 C CA . THR A 1 79 ? 0.724 -26.766 -8.141 1 97.31 79 THR A CA 1
ATOM 593 C C . THR A 1 79 ? -0.735 -26.484 -7.789 1 97.31 79 THR A C 1
ATOM 595 O O . THR A 1 79 ? -1.217 -25.359 -7.949 1 97.31 79 THR A O 1
ATOM 598 N N . GLU A 1 80 ? -1.399 -27.516 -7.344 1 96.75 80 GLU A N 1
ATOM 599 C CA . GLU A 1 80 ? -2.787 -27.344 -6.93 1 96.75 80 GLU A CA 1
ATOM 600 C C . GLU A 1 80 ? -2.895 -26.312 -5.801 1 96.75 80 GLU A C 1
ATOM 602 O O . GLU A 1 80 ? -3.785 -25.469 -5.812 1 96.75 80 GLU A O 1
ATOM 607 N N . LYS A 1 81 ? -2.023 -26.359 -4.883 1 96.81 81 LYS A N 1
ATOM 608 C CA . LYS A 1 81 ? -2.004 -25.438 -3.758 1 96.81 81 LYS A CA 1
ATOM 609 C C . LYS A 1 81 ? -1.761 -24 -4.227 1 96.81 81 LYS A C 1
ATOM 611 O O . LYS A 1 81 ? -2.357 -23.062 -3.703 1 96.81 81 LYS A O 1
ATOM 616 N N . ALA A 1 82 ? -0.896 -23.875 -5.164 1 97.19 82 ALA A N 1
ATOM 617 C CA . ALA A 1 82 ? -0.6 -22.547 -5.707 1 97.19 82 ALA A CA 1
ATOM 618 C C . ALA A 1 82 ? -1.811 -21.969 -6.434 1 97.19 82 ALA A C 1
ATOM 620 O O . ALA A 1 82 ? -2.098 -20.766 -6.32 1 97.19 82 ALA A O 1
ATOM 621 N N . GLU A 1 83 ? -2.475 -22.844 -7.184 1 96.88 83 GLU A N 1
ATOM 622 C CA . GLU A 1 83 ? -3.676 -22.406 -7.891 1 96.88 83 GLU A CA 1
ATOM 623 C C . GLU A 1 83 ? -4.73 -21.891 -6.918 1 96.88 83 GLU A C 1
ATOM 625 O O . GLU A 1 83 ? -5.309 -20.828 -7.133 1 96.88 83 GLU A O 1
ATOM 630 N N . ASP A 1 84 ? -4.93 -22.656 -5.891 1 96.38 84 ASP A N 1
ATOM 631 C CA . ASP A 1 84 ? -5.883 -22.234 -4.863 1 96.38 84 ASP A CA 1
ATOM 632 C C . ASP A 1 84 ? -5.441 -20.938 -4.199 1 96.38 84 ASP A C 1
ATOM 634 O O . ASP A 1 84 ? -6.262 -20.062 -3.947 1 96.38 84 ASP A O 1
ATOM 638 N N . PHE A 1 85 ? -4.195 -20.875 -3.918 1 95.88 85 PHE A N 1
ATOM 639 C CA . PHE A 1 85 ? -3.646 -19.719 -3.227 1 95.88 85 PHE A CA 1
ATOM 640 C C . PHE A 1 85 ? -3.83 -18.453 -4.059 1 95.88 85 PHE A C 1
ATOM 642 O O . PHE A 1 85 ? -4.273 -17.422 -3.545 1 95.88 85 PHE A O 1
ATOM 649 N N . ILE A 1 86 ? -3.539 -18.5 -5.363 1 96.56 86 ILE A N 1
ATOM 650 C CA . ILE A 1 86 ? -3.607 -17.281 -6.168 1 96.56 86 ILE A CA 1
ATOM 651 C C . ILE A 1 86 ? -5.066 -16.906 -6.422 1 96.56 86 ILE A C 1
ATOM 653 O O . ILE A 1 86 ? -5.398 -15.734 -6.574 1 96.56 86 ILE A O 1
ATOM 657 N N . LYS A 1 87 ? -5.898 -17.922 -6.453 1 96.62 87 LYS A N 1
ATOM 658 C CA . LYS A 1 87 ? -7.328 -17.625 -6.539 1 96.62 87 LYS A CA 1
ATOM 659 C C . LYS A 1 87 ? -7.801 -16.828 -5.316 1 96.62 87 LYS A C 1
ATOM 661 O O . LYS A 1 87 ? -8.461 -15.805 -5.457 1 96.62 87 LYS A O 1
ATOM 666 N N . ASN A 1 88 ? -7.461 -17.297 -4.16 1 95.38 88 ASN A N 1
ATOM 667 C CA . ASN A 1 88 ? -7.797 -16.609 -2.918 1 95.38 88 ASN A CA 1
ATOM 668 C C . ASN A 1 88 ? -7.176 -15.219 -2.859 1 95.38 88 ASN A C 1
ATOM 670 O O . ASN A 1 88 ? -7.82 -14.266 -2.422 1 95.38 88 ASN A O 1
ATOM 674 N N . TYR A 1 89 ? -5.965 -15.172 -3.236 1 95.81 89 TYR A N 1
ATOM 675 C CA . TYR A 1 89 ? -5.254 -13.898 -3.225 1 95.81 89 TYR A CA 1
ATOM 676 C C . TYR A 1 89 ? -5.941 -12.875 -4.125 1 95.81 89 TYR A C 1
ATOM 678 O O . TYR A 1 89 ? -6.102 -11.711 -3.752 1 95.81 89 TYR A O 1
ATOM 686 N N . ASP A 1 90 ? -6.301 -13.328 -5.305 1 96.25 90 ASP A N 1
ATOM 687 C CA . ASP A 1 90 ? -7 -12.453 -6.246 1 96.25 90 ASP A CA 1
ATOM 688 C C . ASP A 1 90 ? -8.312 -11.953 -5.656 1 96.25 90 ASP A C 1
ATOM 690 O O . ASP A 1 90 ? -8.625 -10.766 -5.746 1 96.25 90 ASP A O 1
ATOM 694 N N . GLU A 1 91 ? -9.062 -12.836 -5.102 1 96.81 91 GLU A N 1
ATOM 695 C CA . GLU A 1 91 ? -10.328 -12.461 -4.48 1 96.81 91 GLU A CA 1
ATOM 696 C C . GLU A 1 91 ? -10.109 -11.508 -3.309 1 96.81 91 GLU A C 1
ATOM 698 O O . GLU A 1 91 ? -10.875 -10.562 -3.121 1 96.81 91 GLU A O 1
ATOM 703 N N . PHE A 1 92 ? -9.133 -11.828 -2.555 1 96.25 92 PHE A N 1
ATOM 704 C CA . PHE A 1 92 ? -8.719 -10.977 -1.444 1 96.25 92 PHE A CA 1
ATOM 705 C C . PHE A 1 92 ? -8.406 -9.57 -1.931 1 96.25 92 PHE A C 1
ATOM 707 O O . PHE A 1 92 ? -8.906 -8.586 -1.373 1 96.25 92 PHE A O 1
ATOM 714 N N . LEU A 1 93 ? -7.648 -9.383 -3.008 1 95.88 93 LEU A N 1
ATOM 715 C CA . LEU A 1 93 ? -7.27 -8.086 -3.545 1 95.88 93 LEU A CA 1
ATOM 716 C C . LEU A 1 93 ? -8.492 -7.332 -4.055 1 95.88 93 LEU A C 1
ATOM 718 O O . LEU A 1 93 ? -8.602 -6.117 -3.885 1 95.88 93 LEU A O 1
ATOM 722 N N . GLN A 1 94 ? -9.383 -8.031 -4.715 1 96.62 94 GLN A N 1
ATOM 723 C CA . GLN A 1 94 ? -10.602 -7.418 -5.23 1 96.62 94 GLN A CA 1
ATOM 724 C C . GLN A 1 94 ? -11.461 -6.859 -4.098 1 96.62 94 GLN A C 1
ATOM 726 O O . GLN A 1 94 ? -12.008 -5.766 -4.207 1 96.62 94 GLN A O 1
ATOM 731 N N . GLU A 1 95 ? -11.539 -7.598 -3.08 1 96.31 95 GLU A N 1
ATOM 732 C CA . GLU A 1 95 ? -12.305 -7.141 -1.926 1 96.31 95 GLU A CA 1
ATOM 733 C C . GLU A 1 95 ? -11.641 -5.93 -1.271 1 96.31 95 GLU A C 1
ATOM 735 O O . GLU A 1 95 ? -12.328 -4.984 -0.871 1 96.31 95 GLU A O 1
ATOM 740 N N . CYS A 1 96 ? -10.375 -6.031 -1.128 1 96.38 96 CYS A N 1
ATOM 741 C CA . CYS A 1 96 ? -9.633 -4.906 -0.573 1 96.38 96 CYS A CA 1
ATOM 742 C C . CYS A 1 96 ? -9.844 -3.65 -1.411 1 96.38 96 CYS A C 1
ATOM 744 O O . CYS A 1 96 ? -10.086 -2.57 -0.869 1 96.38 96 CYS A O 1
ATOM 746 N N . ASP A 1 97 ? -9.727 -3.783 -2.713 1 96.44 97 ASP A N 1
ATOM 747 C CA . ASP A 1 97 ? -9.906 -2.652 -3.617 1 96.44 97 ASP A CA 1
ATOM 748 C C . ASP A 1 97 ? -11.273 -2.004 -3.422 1 96.44 97 ASP A C 1
ATOM 750 O O . ASP A 1 97 ? -11.375 -0.78 -3.322 1 96.44 97 ASP A O 1
ATOM 754 N N . LYS A 1 98 ? -12.258 -2.801 -3.365 1 96.31 98 LYS A N 1
ATOM 755 C CA . LYS A 1 98 ? -13.617 -2.305 -3.184 1 96.31 98 LYS A CA 1
ATOM 756 C C . LYS A 1 98 ? -13.758 -1.555 -1.861 1 96.31 98 LYS A C 1
ATOM 758 O O . LYS A 1 98 ? -14.328 -0.467 -1.816 1 96.31 98 LYS A O 1
ATOM 763 N N . CYS A 1 99 ? -13.234 -2.164 -0.851 1 95.94 99 CYS A N 1
ATOM 764 C CA . CYS A 1 99 ? -13.32 -1.554 0.471 1 95.94 99 CYS A CA 1
ATOM 765 C C . CYS A 1 99 ? -12.586 -0.219 0.501 1 95.94 99 CYS A C 1
ATOM 767 O O . CYS A 1 99 ? -13.086 0.761 1.052 1 95.94 99 CYS A O 1
ATOM 769 N N . LEU A 1 100 ? -11.445 -0.177 -0.087 1 96.19 100 LEU A N 1
ATOM 770 C CA . LEU A 1 100 ? -10.617 1.021 -0.077 1 96.19 100 LEU A CA 1
ATOM 771 C C . LEU A 1 100 ? -11.258 2.135 -0.898 1 96.19 100 LEU A C 1
ATOM 773 O O . LEU A 1 100 ? -11.258 3.295 -0.481 1 96.19 100 LEU A O 1
ATOM 777 N N . GLN A 1 101 ? -11.844 1.812 -2 1 95 101 GLN A N 1
ATOM 778 C CA . GLN A 1 101 ? -12.508 2.803 -2.842 1 95 101 GLN A CA 1
ATOM 779 C C . GLN A 1 101 ? -13.742 3.369 -2.15 1 95 101 GLN A C 1
ATOM 781 O O . GLN A 1 101 ? -14.008 4.57 -2.225 1 95 101 GLN A O 1
ATOM 786 N N . ASN A 1 102 ? -14.477 2.488 -1.568 1 94.88 102 ASN A N 1
ATOM 787 C CA . ASN A 1 102 ? -15.656 2.938 -0.838 1 94.88 102 ASN A CA 1
ATOM 788 C C . ASN A 1 102 ? -15.289 3.883 0.301 1 94.88 102 ASN A C 1
ATOM 790 O O . ASN A 1 102 ? -15.945 4.902 0.508 1 94.88 102 ASN A O 1
ATOM 794 N N . ALA A 1 103 ? -14.273 3.479 1.042 1 94.75 103 ALA A N 1
ATOM 795 C CA . ALA A 1 103 ? -13.805 4.336 2.127 1 94.75 103 ALA A CA 1
ATOM 796 C C . ALA A 1 103 ? -13.328 5.684 1.594 1 94.75 103 ALA A C 1
ATOM 798 O O . ALA A 1 103 ? -13.633 6.727 2.174 1 94.75 103 ALA A O 1
ATOM 799 N N . PHE A 1 104 ? -12.625 5.688 0.473 1 94.44 104 PHE A N 1
ATOM 800 C CA . PHE A 1 104 ? -12.125 6.91 -0.14 1 94.44 104 PHE A CA 1
ATOM 801 C C . PHE A 1 104 ? -13.281 7.84 -0.507 1 94.44 104 PHE A C 1
ATOM 803 O O . PHE A 1 104 ? -13.227 9.039 -0.242 1 94.44 104 PHE A O 1
ATOM 810 N N . LEU A 1 105 ? -14.32 7.301 -1.119 1 92.5 105 LEU A N 1
ATOM 811 C CA . LEU A 1 105 ? -15.484 8.086 -1.521 1 92.5 105 LEU A CA 1
ATOM 812 C C . LEU A 1 105 ? -16.188 8.68 -0.306 1 92.5 105 LEU A C 1
ATOM 814 O O . LEU A 1 105 ? -16.688 9.805 -0.36 1 92.5 105 LEU A O 1
ATOM 818 N N . LYS A 1 106 ? -16.219 7.98 0.71 1 93.06 106 LYS A N 1
ATOM 819 C CA . LYS A 1 106 ? -16.875 8.398 1.945 1 93.06 106 LYS A CA 1
ATOM 820 C C . LYS A 1 106 ? -16.172 9.594 2.57 1 93.06 106 LYS A C 1
ATOM 822 O O . LYS A 1 106 ? -16.812 10.508 3.082 1 93.06 106 LYS A O 1
ATOM 827 N N . TYR A 1 107 ? -14.93 9.648 2.475 1 92.56 107 TYR A N 1
ATOM 828 C CA . TYR A 1 107 ? -14.164 10.633 3.232 1 92.56 107 TYR A CA 1
ATOM 829 C C . TYR A 1 107 ? -13.688 11.766 2.33 1 92.56 107 TYR A C 1
ATOM 831 O O . TYR A 1 107 ? -13.477 12.891 2.791 1 92.56 107 TYR A O 1
ATOM 839 N N . PHE A 1 108 ? -13.438 11.547 1.031 1 87.94 108 PHE A N 1
ATOM 840 C CA . PHE A 1 108 ? -12.773 12.555 0.205 1 87.94 108 PHE A CA 1
ATOM 841 C C . PHE A 1 108 ? -13.656 12.961 -0.968 1 87.94 108 PHE A C 1
ATOM 843 O O . PHE A 1 108 ? -13.383 13.953 -1.645 1 87.94 108 PHE A O 1
ATOM 850 N N . LYS A 1 109 ? -14.453 12.164 -1.489 1 76.44 109 LYS A N 1
ATOM 851 C CA . LYS A 1 109 ? -15.312 12.578 -2.596 1 76.44 109 LYS A CA 1
ATOM 852 C C . LYS A 1 109 ? -16.672 13.055 -2.088 1 76.44 109 LYS A C 1
ATOM 854 O O . LYS A 1 109 ? -17.547 13.406 -2.879 1 76.44 109 LYS A O 1
ATOM 859 N N . ASN A 1 110 ? -16.625 13.656 -0.822 1 56.66 110 ASN A N 1
ATOM 860 C CA . ASN A 1 110 ? -17.938 14.281 -0.641 1 56.66 110 ASN A CA 1
ATOM 861 C C . ASN A 1 110 ? -18.125 15.453 -1.601 1 56.66 110 ASN A C 1
ATOM 863 O O . ASN A 1 110 ? -17.188 16.203 -1.88 1 56.66 110 ASN A O 1
ATOM 867 N N . MET B 1 1 ? 4.793 -16.422 10.742 1 77.88 1 MET B N 1
ATOM 868 C CA . MET B 1 1 ? 3.381 -16.406 10.375 1 77.88 1 MET B CA 1
ATOM 869 C C . MET B 1 1 ? 3.098 -15.305 9.359 1 77.88 1 MET B C 1
ATOM 871 O O . MET B 1 1 ? 3.705 -14.234 9.414 1 77.88 1 MET B O 1
ATOM 875 N N . LEU B 1 2 ? 2.281 -15.633 8.258 1 84.81 2 LEU B N 1
ATOM 876 C CA . LEU B 1 2 ? 1.981 -14.695 7.184 1 84.81 2 LEU B CA 1
ATOM 877 C C . LEU B 1 2 ? 1.098 -13.555 7.688 1 84.81 2 LEU B C 1
ATOM 879 O O . LEU B 1 2 ? 0.115 -13.797 8.391 1 84.81 2 LEU B O 1
ATOM 883 N N . LYS B 1 3 ? 1.627 -12.391 7.551 1 90.69 3 LYS B N 1
ATOM 884 C CA . LYS B 1 3 ? 0.871 -11.203 7.93 1 90.69 3 LYS B CA 1
ATOM 885 C C . LYS B 1 3 ? 0.608 -10.305 6.723 1 90.69 3 LYS B C 1
ATOM 887 O O . LYS B 1 3 ? 1.259 -10.445 5.684 1 90.69 3 LYS B O 1
ATOM 892 N N . LEU B 1 4 ? -0.394 -9.469 6.828 1 93.44 4 LEU B N 1
ATOM 893 C CA . LEU B 1 4 ? -0.746 -8.516 5.785 1 93.44 4 LEU B CA 1
ATOM 894 C C . LEU B 1 4 ? -0.025 -7.191 5.992 1 93.44 4 LEU B C 1
ATOM 896 O O . LEU B 1 4 ? 0.013 -6.668 7.109 1 93.44 4 LEU B O 1
ATOM 900 N N . LYS B 1 5 ? 0.592 -6.766 5.062 1 94.31 5 LYS B N 1
ATOM 901 C CA . LYS B 1 5 ? 1.152 -5.418 5.043 1 94.31 5 LYS B CA 1
ATOM 902 C C . LYS B 1 5 ? 0.594 -4.609 3.877 1 94.31 5 LYS B C 1
ATOM 904 O O . LYS B 1 5 ? 0.196 -5.172 2.855 1 94.31 5 LYS B O 1
ATOM 909 N N . TYR B 1 6 ? 0.517 -3.332 4.156 1 95.25 6 TYR B N 1
ATOM 910 C CA . TYR B 1 6 ? -0.017 -2.5 3.082 1 95.25 6 TYR B CA 1
ATOM 911 C C . TYR B 1 6 ? 0.445 -1.055 3.23 1 95.25 6 TYR B C 1
ATOM 913 O O . TYR B 1 6 ? 0.823 -0.627 4.324 1 95.25 6 TYR B O 1
ATOM 921 N N . LYS B 1 7 ? 0.447 -0.338 2.16 1 94.88 7 LYS B N 1
ATOM 922 C CA . LYS B 1 7 ? 0.664 1.104 2.105 1 94.88 7 LYS B CA 1
ATOM 923 C C . LYS B 1 7 ? -0.435 1.795 1.301 1 94.88 7 LYS B C 1
ATOM 925 O O . LYS B 1 7 ? -0.839 1.305 0.244 1 94.88 7 LYS B O 1
ATOM 930 N N . ILE B 1 8 ? -0.914 2.941 1.839 1 95.5 8 ILE B N 1
ATOM 931 C CA . ILE B 1 8 ? -1.971 3.709 1.19 1 95.5 8 ILE B CA 1
ATOM 932 C C . ILE B 1 8 ? -1.56 5.176 1.096 1 95.5 8 ILE B C 1
ATOM 934 O O . ILE B 1 8 ? -1.049 5.75 2.062 1 95.5 8 ILE B O 1
ATOM 938 N N . TRP B 1 9 ? -1.808 5.801 -0.049 1 94 9 TRP B N 1
ATOM 939 C CA . TRP B 1 9 ? -1.54 7.227 -0.213 1 94 9 TRP B CA 1
ATOM 940 C C . TRP B 1 9 ? -2.506 7.848 -1.215 1 94 9 TRP B C 1
ATOM 942 O O . TRP B 1 9 ? -3.205 7.137 -1.939 1 94 9 TRP B O 1
ATOM 952 N N . LEU B 1 10 ? -2.629 9.055 -1.092 1 94.25 10 LEU B N 1
ATOM 953 C CA . LEU B 1 10 ? -3.439 9.805 -2.051 1 94.25 10 LEU B CA 1
ATOM 954 C C . LEU B 1 10 ? -2.568 10.398 -3.152 1 94.25 10 LEU B C 1
ATOM 956 O O . LEU B 1 10 ? -1.472 10.891 -2.883 1 94.25 10 LEU B O 1
ATOM 960 N N . GLN B 1 11 ? -3.143 10.305 -4.414 1 91 11 GLN B N 1
ATOM 961 C CA . GLN B 1 11 ? -2.305 10.711 -5.539 1 91 11 GLN B CA 1
ATOM 962 C C . GLN B 1 11 ? -3.072 11.609 -6.504 1 91 11 GLN B C 1
ATOM 964 O O . GLN B 1 11 ? -4.238 11.352 -6.809 1 91 11 GLN B O 1
ATOM 969 N N . ASP B 1 12 ? -2.453 12.602 -6.895 1 85.12 12 ASP B N 1
ATOM 970 C CA . ASP B 1 12 ? -2.902 13.367 -8.055 1 85.12 12 ASP B CA 1
ATOM 971 C C . ASP B 1 12 ? -2.057 13.047 -9.281 1 85.12 12 ASP B C 1
ATOM 973 O O . ASP B 1 12 ? -2.039 11.906 -9.75 1 85.12 12 ASP B O 1
ATOM 977 N N . ASP B 1 13 ? -1.133 13.945 -9.719 1 81 13 ASP B N 1
ATOM 978 C CA . ASP B 1 13 ? -0.181 13.641 -10.781 1 81 13 ASP B CA 1
ATOM 979 C C . ASP B 1 13 ? 1.098 13.023 -10.219 1 81 13 ASP B C 1
ATOM 981 O O . ASP B 1 13 ? 1.967 12.586 -10.977 1 81 13 ASP B O 1
ATOM 985 N N . GLY B 1 14 ? 1.166 12.922 -8.961 1 80.56 14 GLY B N 1
ATOM 986 C CA . GLY B 1 14 ? 2.215 12.367 -8.117 1 80.56 14 GLY B CA 1
ATOM 987 C C . GLY B 1 14 ? 1.759 12.094 -6.699 1 80.56 14 GLY B C 1
ATOM 988 O O . GLY B 1 14 ? 0.619 12.391 -6.34 1 80.56 14 GLY B O 1
ATOM 989 N N . ARG B 1 15 ? 2.6 11.484 -5.934 1 80.31 15 ARG B N 1
ATOM 990 C CA . ARG B 1 15 ? 2.229 11.242 -4.543 1 80.31 15 ARG B CA 1
ATOM 991 C C . ARG B 1 15 ? 1.934 12.547 -3.816 1 80.31 15 ARG B C 1
ATOM 993 O O . ARG B 1 15 ? 2.783 13.438 -3.762 1 80.31 15 ARG B O 1
ATOM 1000 N N . THR B 1 16 ? 0.807 12.664 -3.434 1 88.62 16 THR B N 1
ATOM 1001 C CA . THR B 1 16 ? 0.346 13.938 -2.889 1 88.62 16 THR B CA 1
ATOM 1002 C C . THR B 1 16 ? 0.33 13.898 -1.363 1 88.62 16 THR B C 1
ATOM 1004 O O . THR B 1 16 ? 0.787 14.836 -0.707 1 88.62 16 THR B O 1
ATOM 1007 N N . PHE B 1 17 ? -0.168 12.82 -0.826 1 93.75 17 PHE B N 1
ATOM 1008 C CA . PHE B 1 17 ? -0.376 12.773 0.616 1 93.75 17 PHE B CA 1
ATOM 1009 C C . PHE B 1 17 ? -0.303 11.344 1.129 1 93.75 17 PHE B C 1
ATOM 1011 O O . PHE B 1 17 ? -1.183 10.523 0.84 1 93.75 17 PHE B O 1
ATOM 1018 N N . GLY B 1 18 ? 0.655 11.062 1.861 1 94.56 18 GLY B N 1
ATOM 1019 C CA . GLY B 1 18 ? 0.842 9.75 2.453 1 94.56 18 GLY B CA 1
ATOM 1020 C C . GLY B 1 18 ? 1.148 9.797 3.938 1 94.56 18 GLY B C 1
ATOM 1021 O O . GLY B 1 18 ? 0.806 10.773 4.613 1 94.56 18 GLY B O 1
ATOM 1022 N N . LYS B 1 19 ? 1.717 8.766 4.48 1 94.31 19 LYS B N 1
ATOM 1023 C CA . LYS B 1 19 ? 1.991 8.641 5.906 1 94.31 19 LYS B CA 1
ATOM 1024 C C . LYS B 1 19 ? 3.01 9.68 6.363 1 94.31 19 LYS B C 1
ATOM 1026 O O . LYS B 1 19 ? 2.93 10.188 7.484 1 94.31 19 LYS B O 1
ATOM 1031 N N . GLY B 1 20 ? 3.904 10.008 5.43 1 96.06 20 GLY B N 1
ATOM 1032 C CA . GLY B 1 20 ? 4.934 10.977 5.781 1 96.06 20 GLY B CA 1
ATOM 1033 C C . GLY B 1 20 ? 4.383 12.359 6.066 1 96.06 20 GLY B C 1
ATOM 1034 O O . GLY B 1 20 ? 4.676 12.945 7.109 1 96.06 20 GLY B O 1
ATOM 1035 N N . VAL B 1 21 ? 3.668 12.812 5.148 1 97 21 VAL B N 1
ATOM 1036 C CA . VAL B 1 21 ? 3.07 14.133 5.309 1 97 21 VAL B CA 1
ATOM 1037 C C . VAL B 1 21 ? 2.098 14.117 6.484 1 97 21 VAL B C 1
ATOM 1039 O O . VAL B 1 21 ? 2.076 15.055 7.289 1 97 21 VAL B O 1
ATOM 1042 N N . TYR B 1 22 ? 1.34 13.086 6.562 1 97.56 22 TYR B N 1
ATOM 1043 C CA . TYR B 1 22 ? 0.405 12.938 7.676 1 97.56 22 TYR B CA 1
ATOM 1044 C C . TYR B 1 22 ? 1.131 13.008 9.016 1 97.56 22 TYR B C 1
ATOM 1046 O O . TYR B 1 22 ? 0.745 13.781 9.891 1 97.56 22 TYR B O 1
ATOM 1054 N N . ASN B 1 23 ? 2.213 12.266 9.156 1 97.5 23 ASN B N 1
ATOM 1055 C CA . ASN B 1 23 ? 2.967 12.227 10.406 1 97.5 23 ASN B CA 1
ATOM 1056 C C . ASN B 1 23 ? 3.58 13.586 10.734 1 97.5 23 ASN B C 1
ATOM 1058 O O . ASN B 1 23 ? 3.654 13.977 11.898 1 97.5 23 ASN B O 1
ATOM 1062 N N . LEU B 1 24 ? 3.957 14.195 9.695 1 97.62 24 LEU B N 1
ATOM 1063 C CA . LEU B 1 24 ? 4.523 15.523 9.883 1 97.62 24 LEU B CA 1
ATOM 1064 C C . LEU B 1 24 ? 3.479 16.484 10.43 1 97.62 24 LEU B C 1
ATOM 1066 O O . LEU B 1 24 ? 3.744 17.219 11.383 1 97.62 24 LEU B O 1
ATOM 1070 N N . LEU B 1 25 ? 2.336 16.469 9.859 1 98.06 25 LEU B N 1
ATOM 1071 C CA . LEU B 1 25 ? 1.26 17.359 10.297 1 98.06 25 LEU B CA 1
ATOM 1072 C C . LEU B 1 25 ? 0.831 17.031 11.719 1 98.06 25 LEU B C 1
ATOM 1074 O O . LEU B 1 25 ? 0.601 17.938 12.523 1 98.06 25 LEU B O 1
ATOM 1078 N N . VAL B 1 26 ? 0.767 15.82 12.039 1 97.81 26 VAL B N 1
ATOM 1079 C CA . VAL B 1 26 ? 0.428 15.398 13.398 1 97.81 26 VAL B CA 1
ATOM 1080 C C . VAL B 1 26 ? 1.504 15.875 14.367 1 97.81 26 VAL B C 1
ATOM 1082 O O . VAL B 1 26 ? 1.192 16.344 15.469 1 97.81 26 VAL B O 1
ATOM 1085 N N . GLY B 1 27 ? 2.742 15.727 13.938 1 97.38 27 GLY B N 1
ATOM 1086 C CA . GLY B 1 27 ? 3.85 16.219 14.742 1 97.38 27 GLY B CA 1
ATOM 1087 C C . GLY B 1 27 ? 3.775 17.719 15.016 1 97.38 27 GLY B C 1
ATOM 1088 O O . GLY B 1 27 ? 4.023 18.156 16.141 1 97.38 27 GLY B O 1
ATOM 1089 N N . VAL B 1 28 ? 3.451 18.438 14.016 1 97.19 28 VAL B N 1
ATOM 1090 C CA . VAL B 1 28 ? 3.322 19.875 14.164 1 97.19 28 VAL B CA 1
ATOM 1091 C C . VAL B 1 28 ? 2.188 20.203 15.141 1 97.19 28 VAL B C 1
ATOM 1093 O O . VAL B 1 28 ? 2.314 21.094 15.977 1 97.19 28 VAL B O 1
ATOM 1096 N N . LYS B 1 29 ? 1.14 19.469 14.953 1 95.69 29 LYS B N 1
ATOM 1097 C CA . LYS B 1 29 ? 0.005 19.672 15.844 1 95.69 29 LYS B CA 1
ATOM 1098 C C . LYS B 1 29 ? 0.403 19.438 17.297 1 95.69 29 LYS B C 1
ATOM 1100 O O . LYS B 1 29 ? -0.008 20.172 18.188 1 95.69 29 LYS B O 1
ATOM 1105 N N . LYS B 1 30 ? 1.207 18.5 17.547 1 95.5 30 LYS B N 1
ATOM 1106 C CA . LYS B 1 30 ? 1.622 18.094 18.891 1 95.5 30 LYS B CA 1
ATOM 1107 C C . LYS B 1 30 ? 2.705 19.031 19.422 1 95.5 30 LYS B C 1
ATOM 1109 O O . LYS B 1 30 ? 2.686 19.391 20.609 1 95.5 30 LYS B O 1
ATOM 1114 N N . LYS B 1 31 ? 3.633 19.438 18.547 1 94.38 31 LYS B N 1
ATOM 1115 C CA . LYS B 1 31 ? 4.836 20.141 18.984 1 94.38 31 LYS B CA 1
ATOM 1116 C C . LYS B 1 31 ? 4.695 21.641 18.812 1 94.38 31 LYS B C 1
ATOM 1118 O O . LYS B 1 31 ? 5.457 22.422 19.391 1 94.38 31 LYS B O 1
ATOM 1123 N N . GLY B 1 32 ? 3.863 22.031 17.969 1 92.25 32 GLY B N 1
ATOM 1124 C CA . GLY B 1 32 ? 3.656 23.438 17.688 1 92.25 32 GLY B CA 1
ATOM 1125 C C . GLY B 1 32 ? 4.75 24.047 16.828 1 92.25 32 GLY B C 1
ATOM 1126 O O . GLY B 1 32 ? 4.898 25.266 16.766 1 92.25 32 GLY B O 1
ATOM 1127 N N . SER B 1 33 ? 5.551 23.156 16.266 1 93.81 33 SER B N 1
ATOM 1128 C CA . SER B 1 33 ? 6.699 23.609 15.492 1 93.81 33 SER B CA 1
ATOM 1129 C C . SER B 1 33 ? 7.047 22.625 14.383 1 93.81 33 SER B C 1
ATOM 1131 O O . SER B 1 33 ? 7.176 21.422 14.641 1 93.81 33 SER B O 1
ATOM 1133 N N . LEU B 1 34 ? 7.184 23.172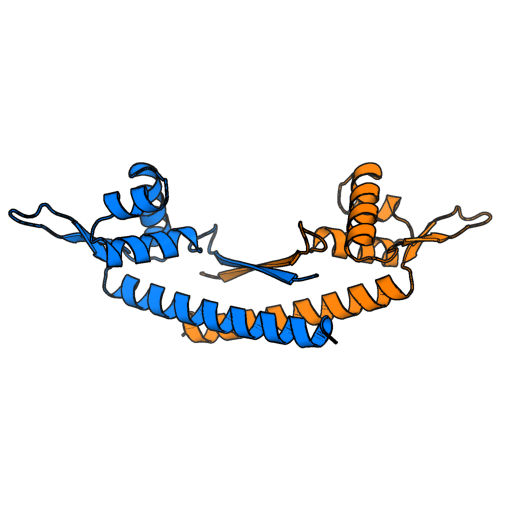 13.148 1 95.75 34 LEU B N 1
ATOM 1134 C CA . LEU B 1 34 ? 7.602 22.312 12.039 1 95.75 34 LEU B CA 1
ATOM 1135 C C . LEU B 1 34 ? 9.016 21.781 12.258 1 95.75 34 LEU B C 1
ATOM 1137 O O . LEU B 1 34 ? 9.305 20.625 11.945 1 95.75 34 LEU B O 1
ATOM 1141 N N . SER B 1 35 ? 9.844 22.672 12.82 1 95.06 35 SER B N 1
ATOM 1142 C CA . SER B 1 35 ? 11.227 22.281 13.086 1 95.06 35 SER B CA 1
ATOM 1143 C C . SER B 1 35 ? 11.297 21.109 14.062 1 95.06 35 SER B C 1
ATOM 1145 O O . SER B 1 35 ? 12.039 20.156 13.844 1 95.06 35 SER B O 1
ATOM 1147 N N . GLU B 1 36 ? 10.547 21.172 15.047 1 95.81 36 GLU B N 1
ATOM 1148 C CA . GLU B 1 36 ? 10.555 20.125 16.047 1 95.81 36 GLU B CA 1
ATOM 1149 C C . GLU B 1 36 ? 9.93 18.828 15.5 1 95.81 36 GLU B C 1
ATOM 1151 O O . GLU B 1 36 ? 10.414 17.734 15.789 1 95.81 36 GLU B O 1
ATOM 1156 N N . ALA B 1 37 ? 8.891 18.969 14.734 1 97.31 37 ALA B N 1
ATOM 1157 C CA . ALA B 1 37 ? 8.273 17.812 14.109 1 97.31 37 ALA B CA 1
ATOM 1158 C C . ALA B 1 37 ? 9.25 17.109 13.172 1 97.31 37 ALA B C 1
ATOM 1160 O O . ALA B 1 37 ? 9.344 15.883 13.172 1 97.31 37 ALA B O 1
ATOM 1161 N N . ALA B 1 38 ? 9.922 17.844 12.398 1 97.69 38 ALA B N 1
ATOM 1162 C CA . ALA B 1 38 ? 10.922 17.328 11.469 1 97.69 38 ALA B CA 1
ATOM 1163 C C . ALA B 1 38 ? 12.016 16.562 12.211 1 97.69 38 ALA B C 1
ATOM 1165 O O . ALA B 1 38 ? 12.359 15.438 11.844 1 97.69 38 ALA B O 1
ATOM 1166 N N . LYS B 1 39 ? 12.469 17.125 13.281 1 97.31 39 LYS B N 1
ATOM 1167 C CA . LYS B 1 39 ? 13.508 16.516 14.102 1 97.31 39 LYS B CA 1
ATOM 1168 C C . LYS B 1 39 ? 13.055 15.18 14.672 1 97.31 39 LYS B C 1
ATOM 1170 O O . LYS B 1 39 ? 13.805 14.203 14.641 1 97.31 39 LYS B O 1
ATOM 1175 N N . ASP B 1 40 ? 11.875 15.18 15.133 1 96.62 40 ASP B N 1
ATOM 1176 C CA . ASP B 1 40 ? 11.32 13.969 15.711 1 96.62 40 ASP B CA 1
ATOM 1177 C C . ASP B 1 40 ? 11.258 12.844 14.68 1 96.62 40 ASP B C 1
ATOM 1179 O O . ASP B 1 40 ? 11.359 11.664 15.031 1 96.62 40 ASP B O 1
ATOM 1183 N N . MET B 1 41 ? 11.109 13.195 13.43 1 97.31 41 MET B N 1
ATOM 1184 C CA . MET B 1 41 ? 11.016 12.211 12.359 1 97.31 41 MET B CA 1
ATOM 1185 C C . MET B 1 41 ? 12.375 11.969 11.711 1 97.31 41 MET B C 1
ATOM 1187 O O . MET B 1 41 ? 12.477 11.234 10.727 1 97.31 41 MET B O 1
ATOM 1191 N N . GLY B 1 42 ? 13.297 12.641 12.07 1 97.69 42 GLY B N 1
ATOM 1192 C CA . GLY B 1 42 ? 14.648 12.438 11.578 1 97.69 42 GLY B CA 1
ATOM 1193 C C . GLY B 1 42 ? 14.891 13.078 10.227 1 97.69 42 GLY B C 1
ATOM 1194 O O . GLY B 1 42 ? 15.656 12.555 9.406 1 97.69 42 GLY B O 1
ATOM 1195 N N . MET B 1 43 ? 14.258 14.133 9.945 1 97.25 43 MET B N 1
ATOM 1196 C CA . MET B 1 43 ? 14.469 14.812 8.672 1 97.25 43 MET B CA 1
ATOM 1197 C C . MET B 1 43 ? 14.828 16.281 8.898 1 97.25 43 MET B C 1
ATOM 1199 O O . MET B 1 43 ? 14.609 16.828 9.977 1 97.25 43 MET B O 1
ATOM 1203 N N . SER B 1 44 ? 15.344 16.828 7.871 1 97.88 44 SER B N 1
ATOM 1204 C CA . SER B 1 44 ? 15.719 18.25 7.934 1 97.88 44 SER B CA 1
ATOM 1205 C C . SER B 1 44 ? 14.492 19.141 7.816 1 97.88 44 SER B C 1
ATOM 1207 O O . SER B 1 44 ? 13.461 18.734 7.273 1 97.88 44 SER B O 1
ATOM 1209 N N . TYR B 1 45 ? 14.711 20.359 8.344 1 97 45 TYR B N 1
ATOM 1210 C CA . TYR B 1 45 ? 13.648 21.344 8.188 1 97 45 TYR B CA 1
ATOM 1211 C C . TYR B 1 45 ? 13.32 21.562 6.711 1 97 45 TYR B C 1
ATOM 1213 O O . TYR B 1 45 ? 12.148 21.656 6.336 1 97 45 TYR B O 1
ATOM 1221 N N . ASN B 1 46 ? 14.344 21.672 5.914 1 97.75 46 ASN B N 1
ATOM 1222 C CA . ASN B 1 46 ? 14.148 21.906 4.488 1 97.75 46 ASN B CA 1
ATOM 1223 C C . ASN B 1 46 ? 13.312 20.812 3.846 1 97.75 46 ASN B C 1
ATOM 1225 O O . ASN B 1 46 ? 12.398 21.094 3.07 1 97.75 46 ASN B O 1
ATOM 1229 N N . LYS B 1 47 ? 13.656 19.578 4.145 1 97.62 47 LYS B N 1
ATOM 1230 C CA . LYS B 1 47 ? 12.891 18.469 3.611 1 97.62 47 LYS B CA 1
ATOM 1231 C C . LYS B 1 47 ? 11.438 18.516 4.074 1 97.62 47 LYS B C 1
ATOM 1233 O O . LYS B 1 47 ? 10.523 18.359 3.268 1 97.62 47 LYS B O 1
ATOM 1238 N N . ALA B 1 48 ? 11.273 18.734 5.316 1 97.56 48 ALA B N 1
ATOM 1239 C CA . ALA B 1 48 ? 9.93 18.828 5.883 1 97.56 48 ALA B CA 1
ATOM 1240 C C . ALA B 1 48 ? 9.156 19.984 5.242 1 97.56 48 ALA B C 1
ATOM 1242 O O . ALA B 1 48 ? 7.988 19.812 4.875 1 97.56 48 ALA B O 1
ATOM 1243 N N . HIS B 1 49 ? 9.789 21.062 5.176 1 96.69 49 HIS B N 1
ATOM 1244 C CA . HIS B 1 49 ? 9.164 22.25 4.602 1 96.69 49 HIS B CA 1
ATOM 1245 C C . HIS B 1 49 ? 8.734 22 3.156 1 96.69 49 HIS B C 1
ATOM 1247 O O . HIS B 1 49 ? 7.605 22.312 2.779 1 96.69 49 HIS B O 1
ATOM 1253 N N . ASN B 1 50 ? 9.609 21.438 2.424 1 97 50 ASN B N 1
ATOM 1254 C CA . ASN B 1 50 ? 9.305 21.125 1.028 1 97 50 ASN B CA 1
ATOM 1255 C C . ASN B 1 50 ? 8.164 20.125 0.91 1 97 50 ASN B C 1
ATOM 1257 O O . ASN B 1 50 ? 7.305 20.25 0.038 1 97 50 ASN B O 1
ATOM 1261 N N . LEU B 1 51 ? 8.188 19.156 1.756 1 96.19 51 LEU B N 1
ATOM 1262 C CA . LEU B 1 51 ? 7.137 18.141 1.754 1 96.19 51 LEU B CA 1
ATOM 1263 C C . LEU B 1 51 ? 5.773 18.781 1.996 1 96.19 51 LEU B C 1
ATOM 1265 O O . LEU B 1 51 ? 4.816 18.5 1.269 1 96.19 51 LEU B O 1
ATOM 1269 N N . ILE B 1 52 ? 5.727 19.625 2.957 1 96.75 52 ILE B N 1
ATOM 1270 C CA . ILE B 1 52 ? 4.477 20.266 3.348 1 96.75 52 ILE B CA 1
ATOM 1271 C C . ILE B 1 52 ? 4.02 21.219 2.242 1 96.75 52 ILE B C 1
ATOM 1273 O O . ILE B 1 52 ? 2.842 21.234 1.876 1 96.75 52 ILE B O 1
ATOM 1277 N N . LYS B 1 53 ? 4.938 21.953 1.793 1 96.06 53 LYS B N 1
ATOM 1278 C CA . LYS B 1 53 ? 4.621 22.922 0.74 1 96.06 53 LYS B CA 1
ATOM 1279 C C . LYS B 1 53 ? 4.094 22.219 -0.506 1 96.06 53 LYS B C 1
ATOM 1281 O O . LYS B 1 53 ? 3.072 22.609 -1.067 1 96.06 53 LYS B O 1
ATOM 1286 N N . ASN B 1 54 ? 4.797 21.219 -0.894 1 95.38 54 ASN B N 1
ATOM 1287 C CA . ASN B 1 54 ? 4.391 20.469 -2.084 1 95.38 54 ASN B CA 1
ATOM 1288 C C . ASN B 1 54 ? 3.033 19.797 -1.889 1 95.38 54 ASN B C 1
ATOM 1290 O O . ASN B 1 54 ? 2.203 19.797 -2.799 1 95.38 54 ASN B O 1
ATOM 1294 N N . ALA B 1 55 ? 2.799 19.219 -0.791 1 95.88 55 ALA B N 1
ATOM 1295 C CA . ALA B 1 55 ? 1.52 18.578 -0.49 1 95.88 55 ALA B CA 1
ATOM 1296 C C . ALA B 1 55 ? 0.378 19.594 -0.534 1 95.88 55 ALA B C 1
ATOM 1298 O O . ALA B 1 55 ? -0.68 19.312 -1.107 1 95.88 55 ALA B O 1
ATOM 1299 N N . GLY B 1 56 ? 0.606 20.734 0.155 1 95.88 56 GLY B N 1
ATOM 1300 C CA . GLY B 1 56 ? -0.407 21.781 0.131 1 95.88 56 GLY B CA 1
ATOM 1301 C C . GLY B 1 56 ? -0.749 22.25 -1.271 1 95.88 56 GLY B C 1
ATOM 1302 O O . GLY B 1 56 ? -1.923 22.422 -1.602 1 95.88 56 GLY B O 1
ATOM 1303 N N . LYS B 1 57 ? 0.263 22.453 -2.07 1 94.19 57 LYS B N 1
ATOM 1304 C CA . LYS B 1 57 ? 0.074 22.875 -3.457 1 94.19 57 LYS B CA 1
ATOM 1305 C C . LYS B 1 57 ? -0.764 21.844 -4.223 1 94.19 57 LYS B C 1
ATOM 1307 O O . LYS B 1 57 ? -1.683 22.219 -4.957 1 94.19 57 LYS B O 1
ATOM 1312 N N . ARG B 1 58 ? -0.494 20.656 -4.027 1 93.19 58 ARG B N 1
ATOM 1313 C CA . ARG B 1 58 ? -1.176 19.594 -4.754 1 93.19 58 ARG B CA 1
ATOM 1314 C C . ARG B 1 58 ? -2.602 19.406 -4.246 1 93.19 58 ARG B C 1
ATOM 1316 O O . ARG B 1 58 ? -3.504 19.078 -5.016 1 93.19 58 ARG B O 1
ATOM 1323 N N . LEU B 1 59 ? -2.814 19.594 -3.008 1 93.44 59 LEU B N 1
ATOM 1324 C CA . LEU B 1 59 ? -4.141 19.469 -2.414 1 93.44 59 LEU B CA 1
ATOM 1325 C C . LEU B 1 59 ? -4.988 20.703 -2.723 1 93.44 59 LEU B C 1
ATOM 1327 O O . LEU B 1 59 ? -6.219 20.641 -2.684 1 93.44 59 LEU B O 1
ATOM 1331 N N . GLY B 1 60 ? -4.309 21.75 -2.895 1 93.62 60 GLY B N 1
ATOM 1332 C CA . GLY B 1 60 ? -5.012 22.969 -3.273 1 93.62 60 GLY B CA 1
ATOM 1333 C C . GLY B 1 60 ? -5.301 23.875 -2.096 1 93.62 60 GLY B C 1
ATOM 1334 O O . GLY B 1 60 ? -6.18 24.734 -2.174 1 93.62 60 GLY B O 1
ATOM 1335 N N . PHE B 1 61 ? -4.715 23.672 -0.976 1 95.44 61 PHE B N 1
ATOM 1336 C CA . PHE B 1 61 ? -4.887 24.531 0.181 1 95.44 61 PHE B CA 1
ATOM 1337 C C . PHE B 1 61 ? -3.658 24.484 1.082 1 95.44 61 PHE B C 1
ATOM 1339 O O . PHE B 1 61 ? -2.893 23.516 1.043 1 95.44 61 PHE B O 1
ATOM 1346 N N . GLU B 1 62 ? -3.428 25.469 1.904 1 96.38 62 GLU B N 1
ATOM 1347 C CA . GLU B 1 62 ? -2.291 25.531 2.816 1 96.38 62 GLU B CA 1
ATOM 1348 C C . GLU B 1 62 ? -2.475 24.594 4 1 96.38 62 GLU B C 1
ATOM 1350 O O . GLU B 1 62 ? -3.543 24.562 4.613 1 96.38 62 GLU B O 1
ATOM 1355 N N . LEU B 1 63 ? -1.382 23.938 4.285 1 97.56 63 LEU B N 1
ATOM 1356 C CA . LEU B 1 63 ? -1.453 22.969 5.371 1 97.56 63 LEU B CA 1
ATOM 1357 C C . LEU B 1 63 ? -1.037 23.609 6.695 1 97.56 63 LEU B C 1
ATOM 1359 O O . LEU B 1 63 ? -1.604 23.281 7.746 1 97.56 63 LEU B O 1
ATOM 1363 N N . LEU B 1 64 ? -0.08 24.531 6.559 1 97.38 64 LEU B N 1
ATOM 1364 C CA . LEU B 1 64 ? 0.455 25.156 7.762 1 97.38 64 LEU B CA 1
ATOM 1365 C C . LEU B 1 64 ? 0.455 26.688 7.621 1 97.38 64 LEU B C 1
ATOM 1367 O O . LEU B 1 64 ? 0.542 27.203 6.508 1 97.38 64 LEU B O 1
ATOM 1371 N N . VAL B 1 65 ? 0.316 27.328 8.789 1 93.94 65 VAL B N 1
ATOM 1372 C CA . VAL B 1 65 ? 0.507 28.781 8.859 1 93.94 65 VAL B CA 1
ATOM 1373 C C . VAL B 1 65 ? 1.438 29.125 10.016 1 93.94 65 VAL B C 1
ATOM 1375 O O . VAL B 1 65 ? 1.55 28.359 10.977 1 93.94 65 VAL B O 1
ATOM 1378 N N . SER B 1 66 ? 2.102 30.219 9.781 1 87.62 66 SER B N 1
ATOM 1379 C CA . SER B 1 66 ? 3.002 30.703 10.828 1 87.62 66 SER B CA 1
ATOM 1380 C C . SER B 1 66 ? 2.227 31.344 11.969 1 87.62 66 SER B C 1
ATOM 1382 O O . SER B 1 66 ? 1.232 32.031 11.742 1 87.62 66 SER B O 1
ATOM 1384 N N . LYS B 1 67 ? 2.508 30.922 13.102 1 80 67 LYS B N 1
ATOM 1385 C CA . LYS B 1 67 ? 1.959 31.594 14.281 1 80 67 LYS B CA 1
ATOM 1386 C C . LYS B 1 67 ? 2.994 32.5 14.922 1 80 67 LYS B C 1
ATOM 1388 O O . LYS B 1 67 ? 4.141 32.094 15.133 1 80 67 LYS B O 1
ATOM 1393 N N . SER B 1 68 ? 2.654 33.844 14.867 1 72.5 68 SER B N 1
ATOM 1394 C CA . SER B 1 68 ? 3.553 34.844 15.414 1 72.5 68 SER B CA 1
ATOM 1395 C C . SER B 1 68 ? 3.754 34.656 16.922 1 72.5 68 SER B C 1
ATOM 1397 O O . SER B 1 68 ? 2.787 34.469 17.656 1 72.5 68 SER B O 1
ATOM 1399 N N . GLY B 1 69 ? 4.602 33.938 17.359 1 63.47 69 GLY B N 1
ATOM 1400 C CA . GLY B 1 69 ? 4.777 33.938 18.797 1 63.47 69 GLY B CA 1
ATOM 1401 C C . GLY B 1 69 ? 5.605 35.094 19.312 1 63.47 69 GLY B C 1
ATOM 1402 O O . GLY B 1 69 ? 6.512 35.562 18.625 1 63.47 69 GLY B O 1
ATOM 1403 N N . GLY B 1 70 ? 5.027 36.094 19.906 1 60.16 70 GLY B N 1
ATOM 1404 C CA . GLY B 1 70 ? 5.742 37.125 20.641 1 60.16 70 GLY B CA 1
ATOM 1405 C C . GLY B 1 70 ? 7.051 36.625 21.234 1 60.16 70 GLY B C 1
ATOM 1406 O O . GLY B 1 70 ? 7.816 35.938 20.578 1 60.16 70 GLY B O 1
ATOM 1407 N N . ASN B 1 71 ? 7.125 36.625 22.562 1 58.53 71 ASN B N 1
ATOM 1408 C CA . ASN B 1 71 ? 8.305 36.281 23.344 1 58.53 71 ASN B CA 1
ATOM 1409 C C . ASN B 1 71 ? 8.625 34.781 23.219 1 58.53 71 ASN B C 1
ATOM 1411 O O . ASN B 1 71 ? 9.695 34.344 23.641 1 58.53 71 ASN B O 1
ATOM 1415 N N . LYS B 1 72 ? 7.582 33.875 22.938 1 59.09 72 LYS B N 1
ATOM 1416 C CA . LYS B 1 72 ? 7.82 32.438 23 1 59.09 72 LYS B CA 1
ATOM 1417 C C . LYS B 1 72 ? 8.258 31.891 21.656 1 59.09 72 LYS B C 1
ATOM 1419 O O . LYS B 1 72 ? 8.461 30.688 21.5 1 59.09 72 LYS B O 1
ATOM 1424 N N . GLY B 1 73 ? 8.672 32.719 20.797 1 59.16 73 GLY B N 1
ATOM 1425 C CA . GLY B 1 73 ? 9.156 32.312 19.5 1 59.16 73 GLY B CA 1
ATOM 1426 C C . GLY B 1 73 ? 8.055 31.844 18.562 1 59.16 73 GLY B C 1
ATOM 1427 O O . GLY B 1 73 ? 6.957 31.516 19.016 1 59.16 73 GLY B O 1
ATOM 1428 N N . GLY B 1 74 ? 7.871 32.312 17.328 1 70.38 74 GLY B N 1
ATOM 1429 C CA . GLY B 1 74 ? 6.914 31.984 16.281 1 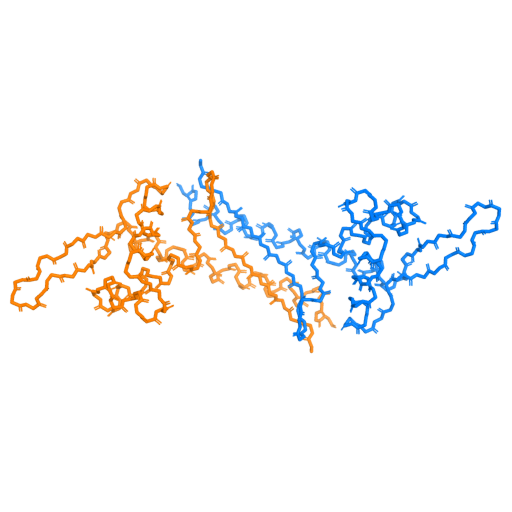70.38 74 GLY B CA 1
ATOM 1430 C C . GLY B 1 74 ? 6.883 30.516 15.945 1 70.38 74 GLY B C 1
ATOM 1431 O O . GLY B 1 74 ? 7.77 29.766 16.359 1 70.38 74 GLY B O 1
ATOM 1432 N N . GLY B 1 75 ? 5.797 29.797 15.828 1 86.06 75 GLY B N 1
ATOM 1433 C CA . GLY B 1 75 ? 5.68 28.391 15.477 1 86.06 75 GLY B CA 1
ATOM 1434 C C . GLY B 1 75 ? 4.789 28.156 14.266 1 86.06 75 GLY B C 1
ATOM 1435 O O . GLY B 1 75 ? 4.625 29.047 13.43 1 86.06 75 GLY B O 1
ATOM 1436 N N . SER B 1 76 ? 4.645 26.922 13.953 1 92.62 76 SER B N 1
ATOM 1437 C CA . SER B 1 76 ? 3.746 26.531 12.875 1 92.62 76 SER B CA 1
ATOM 1438 C C . SER B 1 76 ? 2.51 25.812 13.422 1 92.62 76 SER B C 1
ATOM 1440 O O . SER B 1 76 ? 2.609 25.031 14.359 1 92.62 76 SER B O 1
ATOM 1442 N N . VAL B 1 77 ? 1.361 26.219 12.891 1 94 77 VAL B N 1
ATOM 1443 C CA . VAL B 1 77 ? 0.12 25.547 13.273 1 94 77 VAL B CA 1
ATOM 1444 C C . VAL B 1 77 ? -0.649 25.125 12.031 1 94 77 VAL B C 1
ATOM 1446 O O . VAL B 1 77 ? -0.495 25.719 10.961 1 94 77 VAL B O 1
ATOM 1449 N N . LEU B 1 78 ? -1.422 24.078 12.227 1 97.25 78 LEU B N 1
ATOM 1450 C CA . LEU B 1 78 ? -2.25 23.609 11.125 1 97.25 78 LEU B CA 1
ATOM 1451 C C . LEU B 1 78 ? -3.355 24.609 10.805 1 97.25 78 LEU B C 1
ATOM 1453 O O . LEU B 1 78 ? -3.945 25.203 11.711 1 97.25 78 LEU B O 1
ATOM 1457 N N . THR B 1 79 ? -3.646 24.734 9.508 1 97.25 79 THR B N 1
ATOM 1458 C CA . THR B 1 79 ? -4.859 25.453 9.141 1 97.25 79 THR B CA 1
ATOM 1459 C C . THR B 1 79 ? -6.102 24.656 9.516 1 97.25 79 THR B C 1
ATOM 1461 O O . THR B 1 79 ? -6.012 23.453 9.781 1 97.25 79 THR B O 1
ATOM 1464 N N . GLU B 1 80 ? -7.215 25.344 9.555 1 96.69 80 GLU B N 1
ATOM 1465 C CA . GLU B 1 80 ? -8.461 24.641 9.844 1 96.69 80 GLU B CA 1
ATOM 1466 C C . GLU B 1 80 ? -8.727 23.531 8.82 1 96.69 80 GLU B C 1
ATOM 1468 O O . GLU B 1 80 ? -9.133 22.438 9.18 1 96.69 80 GLU B O 1
ATOM 1473 N N . LYS B 1 81 ? -8.492 23.797 7.598 1 96.75 81 LYS B N 1
ATOM 1474 C CA . LYS B 1 81 ? -8.688 22.828 6.52 1 96.75 81 LYS B CA 1
ATOM 1475 C C . LYS B 1 81 ? -7.758 21.641 6.68 1 96.75 81 LYS B C 1
ATOM 1477 O O . LYS B 1 81 ? -8.156 20.5 6.422 1 96.75 81 LYS B O 1
ATOM 1482 N N . ALA B 1 82 ? -6.566 21.906 7.059 1 97.19 82 ALA B N 1
ATOM 1483 C CA . ALA B 1 82 ? -5.598 20.828 7.266 1 97.19 82 ALA B CA 1
ATOM 1484 C C . ALA B 1 82 ? -6.016 19.938 8.43 1 97.19 82 ALA B C 1
ATOM 1486 O O . ALA B 1 82 ? -5.879 18.719 8.352 1 97.19 82 ALA B O 1
ATOM 1487 N N . GLU B 1 83 ? -6.496 20.594 9.484 1 96.81 83 GLU B N 1
ATOM 1488 C CA . GLU B 1 83 ? -6.965 19.828 10.633 1 96.81 83 GLU B CA 1
ATOM 1489 C C . GLU B 1 83 ? -8.094 18.891 10.25 1 96.81 83 GLU B C 1
ATOM 1491 O O . GLU B 1 83 ? -8.078 17.703 10.617 1 96.81 83 GLU B O 1
ATOM 1496 N N . ASP B 1 84 ? -9.016 19.422 9.523 1 96.38 84 ASP B N 1
ATOM 1497 C CA . ASP B 1 84 ? -10.125 18.594 9.055 1 96.38 84 ASP B CA 1
ATOM 1498 C C . ASP B 1 84 ? -9.633 17.484 8.133 1 96.38 84 ASP B C 1
ATOM 1500 O O . ASP B 1 84 ? -10.102 16.344 8.227 1 96.38 84 ASP B O 1
ATOM 1504 N N . PHE B 1 85 ? -8.758 17.844 7.281 1 95.88 85 PHE B N 1
ATOM 1505 C CA . PHE B 1 85 ? -8.234 16.891 6.305 1 95.88 85 PHE B CA 1
ATOM 1506 C C . PHE B 1 85 ? -7.535 15.734 6.996 1 95.88 85 PHE B C 1
ATOM 1508 O O . PHE B 1 85 ? -7.773 14.57 6.664 1 95.88 85 PHE B O 1
ATOM 1515 N N . ILE B 1 86 ? -6.68 16 7.996 1 96.56 86 ILE B N 1
ATOM 1516 C CA . ILE B 1 86 ? -5.918 14.922 8.617 1 96.56 86 ILE B CA 1
ATOM 1517 C C . ILE B 1 86 ? -6.836 14.086 9.508 1 96.56 86 ILE B C 1
ATOM 1519 O O . ILE B 1 86 ? -6.617 12.891 9.688 1 96.56 86 ILE B O 1
ATOM 1523 N N . LYS B 1 87 ? -7.84 14.734 10.039 1 96.62 87 LYS B N 1
ATOM 1524 C CA . LYS B 1 87 ? -8.844 13.969 10.773 1 96.62 87 LYS B CA 1
ATOM 1525 C C . LYS B 1 87 ? -9.531 12.953 9.867 1 96.62 87 LYS B C 1
ATOM 1527 O O . LYS B 1 87 ? -9.625 11.773 10.211 1 96.62 87 LYS B O 1
ATOM 1532 N N . ASN B 1 88 ? -9.984 13.391 8.742 1 95.38 88 ASN B N 1
ATOM 1533 C CA . ASN B 1 88 ? -10.609 12.508 7.766 1 95.38 88 ASN B CA 1
ATOM 1534 C C . ASN B 1 88 ? -9.648 11.43 7.281 1 95.38 88 ASN B C 1
ATOM 1536 O O . ASN B 1 88 ? -10.039 10.273 7.125 1 95.38 88 ASN B O 1
ATOM 1540 N N . TYR B 1 89 ? -8.484 11.852 7.012 1 95.75 89 TYR B N 1
ATOM 1541 C CA . TYR B 1 89 ? -7.473 10.914 6.539 1 95.75 89 TYR B CA 1
ATOM 1542 C C . TYR B 1 89 ? -7.227 9.812 7.562 1 95.75 89 TYR B C 1
ATOM 1544 O O . TYR B 1 89 ? -7.125 8.633 7.203 1 95.75 89 TYR B O 1
ATOM 1552 N N . ASP B 1 90 ? -7.109 10.219 8.805 1 96.25 90 ASP B N 1
ATOM 1553 C CA . ASP B 1 90 ? -6.91 9.25 9.875 1 96.25 90 ASP B CA 1
ATOM 1554 C C . ASP B 1 90 ? -8.07 8.258 9.953 1 96.25 90 ASP B C 1
ATOM 1556 O O . ASP B 1 90 ? -7.859 7.051 10.07 1 96.25 90 ASP B O 1
ATOM 1560 N N . GLU B 1 91 ? -9.25 8.766 9.93 1 96.81 91 GLU B N 1
ATOM 1561 C CA . GLU B 1 91 ? -10.43 7.914 9.969 1 96.81 91 GLU B CA 1
ATOM 1562 C C . GLU B 1 91 ? -10.484 6.996 8.75 1 96.81 91 GLU B C 1
ATOM 1564 O O . GLU B 1 91 ? -10.859 5.824 8.867 1 96.81 91 GLU B O 1
ATOM 1569 N N . PHE B 1 92 ? -10.172 7.562 7.652 1 96.25 92 PHE B N 1
ATOM 1570 C CA . PHE B 1 92 ? -10.086 6.805 6.406 1 96.25 92 PHE B CA 1
ATOM 1571 C C . PHE B 1 92 ? -9.102 5.652 6.543 1 96.25 92 PHE B C 1
ATOM 1573 O O . PHE B 1 92 ? -9.422 4.512 6.207 1 96.25 92 PHE B O 1
ATOM 1580 N N . LEU B 1 93 ? -7.906 5.852 7.094 1 95.94 93 LEU B N 1
ATOM 1581 C CA . LEU B 1 93 ? -6.887 4.82 7.258 1 95.94 93 LEU B CA 1
ATOM 1582 C C . LEU B 1 93 ? -7.359 3.736 8.219 1 95.94 93 LEU B C 1
ATOM 1584 O O . LEU B 1 93 ? -7.102 2.551 8.008 1 95.94 93 LEU B O 1
ATOM 1588 N N . GLN B 1 94 ? -8 4.145 9.305 1 96.62 94 GLN B N 1
ATOM 1589 C CA . GLN B 1 94 ? -8.516 3.189 10.281 1 96.62 94 GLN B CA 1
ATOM 1590 C C . GLN B 1 94 ? -9.555 2.264 9.656 1 96.62 94 GLN B C 1
ATOM 1592 O O . GLN B 1 94 ? -9.555 1.058 9.914 1 96.62 94 GLN B O 1
ATOM 1597 N N . GLU B 1 95 ? -10.359 2.82 8.875 1 96.38 95 GLU B N 1
ATOM 1598 C CA . GLU B 1 95 ? -11.375 2.014 8.203 1 96.38 95 GLU B CA 1
ATOM 1599 C C . GLU B 1 95 ? -10.734 1.057 7.199 1 96.38 95 GLU B C 1
ATOM 1601 O O . GLU B 1 95 ? -11.141 -0.103 7.094 1 96.38 95 GLU B O 1
ATOM 1606 N N . CYS B 1 96 ? -9.828 1.577 6.465 1 96.44 96 CYS B N 1
ATOM 1607 C CA . CYS B 1 96 ? -9.109 0.735 5.516 1 96.44 96 CYS B CA 1
ATOM 1608 C C . CYS B 1 96 ? -8.422 -0.427 6.227 1 96.44 96 CYS B C 1
ATOM 1610 O O . CYS B 1 96 ? -8.508 -1.57 5.773 1 96.44 96 CYS B O 1
ATOM 1612 N N . ASP B 1 97 ? -7.738 -0.132 7.312 1 96.5 97 ASP B N 1
ATOM 1613 C CA . ASP B 1 97 ? -7.043 -1.163 8.078 1 96.5 97 ASP B CA 1
ATOM 1614 C C . ASP B 1 97 ? -8.008 -2.266 8.516 1 96.5 97 ASP B C 1
ATOM 1616 O O . ASP B 1 97 ? -7.707 -3.453 8.367 1 96.5 97 ASP B O 1
ATOM 1620 N N . LYS B 1 98 ? -9.109 -1.87 9.023 1 96.38 98 LYS B N 1
ATOM 1621 C CA . LYS B 1 98 ? -10.109 -2.828 9.477 1 96.38 98 LYS B CA 1
ATOM 1622 C C . LYS B 1 98 ? -10.602 -3.703 8.328 1 96.38 98 LYS B C 1
ATOM 1624 O O . LYS B 1 98 ? -10.695 -4.922 8.469 1 96.38 98 LYS B O 1
ATOM 1629 N N . CYS B 1 99 ? -10.883 -3.061 7.25 1 95.88 99 CYS B N 1
ATOM 1630 C CA . CYS B 1 99 ? -11.375 -3.785 6.082 1 95.88 99 CYS B CA 1
ATOM 1631 C C . CYS B 1 99 ? -10.328 -4.77 5.574 1 95.88 99 CYS B C 1
ATOM 1633 O O . CYS B 1 99 ? -10.656 -5.914 5.246 1 95.88 99 CYS B O 1
ATOM 1635 N N . LEU B 1 100 ? -9.141 -4.352 5.523 1 96.19 100 LEU B N 1
ATOM 1636 C CA . LEU B 1 100 ? -8.055 -5.172 4.996 1 96.19 100 LEU B CA 1
ATOM 1637 C C . LEU B 1 100 ? -7.773 -6.359 5.914 1 96.19 100 LEU B C 1
ATOM 1639 O O . LEU B 1 100 ? -7.57 -7.48 5.441 1 96.19 100 LEU B O 1
ATOM 1643 N N . GLN B 1 101 ? -7.82 -6.152 7.195 1 95.06 101 GLN B N 1
ATOM 1644 C CA . GLN B 1 101 ? -7.594 -7.23 8.156 1 95.06 101 GLN B CA 1
ATOM 1645 C C . GLN B 1 101 ? -8.719 -8.258 8.102 1 95.06 101 GLN B C 1
ATOM 1647 O O . GLN B 1 101 ? -8.469 -9.461 8.18 1 95.06 101 GLN B O 1
ATOM 1652 N N . ASN B 1 102 ? -9.906 -7.75 8.031 1 94.94 102 ASN B N 1
ATOM 1653 C CA . ASN B 1 102 ? -11.039 -8.656 7.922 1 94.94 102 ASN B CA 1
ATOM 1654 C C . ASN B 1 102 ? -10.961 -9.508 6.66 1 94.94 102 ASN B C 1
ATOM 1656 O O . ASN B 1 102 ? -11.234 -10.711 6.703 1 94.94 102 ASN B O 1
ATOM 1660 N N . ALA B 1 103 ? -10.648 -8.859 5.562 1 94.88 103 ALA B N 1
ATOM 1661 C CA . ALA B 1 103 ? -10.492 -9.594 4.309 1 94.88 103 ALA B CA 1
ATOM 1662 C C . ALA B 1 103 ? -9.375 -10.625 4.418 1 94.88 103 ALA B C 1
ATOM 1664 O O . ALA B 1 103 ? -9.523 -11.758 3.961 1 94.88 103 ALA B O 1
ATOM 1665 N N . PHE B 1 104 ? -8.273 -10.258 5.047 1 94.31 104 PHE B N 1
ATOM 1666 C CA . PHE B 1 104 ? -7.148 -11.164 5.227 1 94.31 104 PHE B CA 1
ATOM 1667 C C . PHE B 1 104 ? -7.566 -12.398 6.016 1 94.31 104 PHE B C 1
ATOM 1669 O O . PHE B 1 104 ? -7.219 -13.523 5.645 1 94.31 104 PHE B O 1
ATOM 1676 N N . LEU B 1 105 ? -8.297 -12.211 7.109 1 92.56 105 LEU B N 1
ATOM 1677 C CA . LEU B 1 105 ? -8.758 -13.312 7.949 1 92.56 105 LEU B CA 1
ATOM 1678 C C . LEU B 1 105 ? -9.695 -14.234 7.172 1 92.56 105 LEU B C 1
ATOM 1680 O O . LEU B 1 105 ? -9.656 -15.453 7.348 1 92.56 105 LEU B O 1
ATOM 1684 N N . LYS B 1 106 ? -10.461 -13.711 6.367 1 93.19 106 LYS B N 1
ATOM 1685 C CA . LYS B 1 106 ? -11.438 -14.453 5.574 1 93.19 106 LYS B CA 1
ATOM 1686 C C . LYS B 1 106 ? -10.75 -15.367 4.57 1 93.19 106 LYS B C 1
ATOM 1688 O O . LYS B 1 106 ? -11.188 -16.5 4.352 1 93.19 106 LYS B O 1
ATOM 1693 N N . TYR B 1 107 ? -9.695 -14.969 4.043 1 92.56 107 TYR B N 1
ATOM 1694 C CA . TYR B 1 107 ? -9.102 -15.688 2.918 1 92.56 107 TYR B CA 1
ATOM 1695 C C . TYR B 1 107 ? -7.883 -16.484 3.361 1 92.56 107 TYR B C 1
ATOM 1697 O O . TYR B 1 107 ? -7.543 -17.5 2.748 1 92.56 107 TYR B O 1
ATOM 1705 N N . PHE B 1 108 ? -7.133 -16.078 4.398 1 87.94 108 PHE B N 1
ATOM 1706 C CA . PHE B 1 108 ? -5.848 -16.703 4.699 1 87.94 108 PHE B CA 1
ATOM 1707 C C . PHE B 1 108 ? -5.848 -17.297 6.105 1 87.94 108 PHE B C 1
ATOM 1709 O O . PHE B 1 108 ? -4.953 -18.062 6.457 1 87.94 108 PHE B O 1
ATOM 1716 N N . LYS B 1 109 ? -6.504 -16.781 7.035 1 77 109 LYS B N 1
ATOM 1717 C CA . LYS B 1 109 ? -6.504 -17.359 8.375 1 77 109 LYS B CA 1
ATOM 1718 C C . LYS B 1 109 ? -7.66 -18.344 8.547 1 77 109 LYS B C 1
ATOM 1720 O O . LYS B 1 109 ? -7.836 -18.922 9.617 1 77 109 LYS B O 1
ATOM 1725 N N . ASN B 1 110 ? -8.094 -18.953 7.383 1 57.25 110 ASN B N 1
ATOM 1726 C CA . ASN B 1 110 ? -8.984 -20.031 7.801 1 57.25 110 ASN B CA 1
ATOM 1727 C C . ASN B 1 110 ? -8.227 -21.141 8.523 1 57.25 110 ASN B C 1
ATOM 1729 O O . ASN B 1 110 ? -7.094 -21.469 8.148 1 57.25 110 ASN B O 1
#